Protein AF-A0A8T4CZ94-F1 (afdb_monomer_lite)

Sequence (205 aa):
MKNKNTRAQKKDYFFGGSFFKEKKAQLEIIGLVFIVILVSMAMLFYLSYSVSKKDKQLYKQYADNELGASYASVFTKMSICGTEMNKLLEDCITTRRIVCEGGLDSCETVNKTILYLLDSTLDLWDESYGFTIRWTDDPRIEGYTDGTWQNSGENSYYFDDEKWVYTRRNCTDETTGIKRPPGLSPIPVGTTGDTISVEVGMCAQ

Secondary structure (DSSP, 8-state):
--------------------SS-HHHHHHHHHHHHHHHHHHHHHHHHHHHHHHHHHHHHHHHHHHHHHHHHHHHHHH-EETTEEHHHHHHHHHHT---B-GGG-BHHHHHHHHHHHHHHHTTTTTT--EEEEEEEES--S-------------SS-EEEETTEEEEEES--B-TTT--B--S----EEE-SSS-EEEEEEEE---

Radius of gyration: 31.58 Å; chains: 1; bounding box: 56×70×89 Å

pLDDT: mean 74.54, std 18.85, range [33.66, 98.31]

Foldseek 3Di:
DDDDDDDDDDDPPPPPPPDDDDDPVVVVVVVVVVVVVVVVVVVVVVVVVVVVVPVPVVVVLVVQQVVFVVVVVCQQQDDFQNHGLLVLVVCVLPPQPRAHPPRDTSVRRSVVVVVVVCCVPVVVVVFWKKKKKFKDLAPPPDPDPDFDDDDDDAWDFDDDSGMTITTHPQLQPPVPSGRDQRRFDFDFRDDDRMTITIGMHTRDD

Structure (mmCIF, N/CA/C/O backbone):
data_AF-A0A8T4CZ94-F1
#
_entry.id   AF-A0A8T4CZ94-F1
#
loop_
_atom_site.group_PDB
_atom_site.id
_atom_site.type_symbol
_atom_site.label_atom_id
_atom_site.label_alt_id
_atom_site.label_comp_id
_atom_site.label_asym_id
_atom_site.label_entity_id
_atom_site.label_seq_id
_atom_site.pdbx_PDB_ins_code
_atom_site.Cartn_x
_atom_site.Cartn_y
_atom_site.Cartn_z
_atom_site.occupancy
_atom_site.B_iso_or_equiv
_atom_site.auth_seq_id
_atom_site.auth_comp_id
_atom_site.auth_asym_id
_atom_site.auth_atom_id
_atom_site.pdbx_PDB_model_num
ATOM 1 N N . MET A 1 1 ? 6.792 -49.252 49.592 1.00 46.34 1 MET A N 1
ATOM 2 C CA . MET A 1 1 ? 7.151 -48.132 50.496 1.00 46.34 1 MET A CA 1
ATOM 3 C C . MET A 1 1 ? 6.141 -47.013 50.251 1.00 46.34 1 MET A C 1
ATOM 5 O O . MET A 1 1 ? 5.946 -46.674 49.097 1.00 46.34 1 MET A O 1
ATOM 9 N N . LYS A 1 2 ? 5.220 -46.743 51.195 1.00 54.53 2 LYS A N 1
ATOM 10 C CA . LYS A 1 2 ? 5.170 -45.531 52.061 1.00 54.53 2 LYS A CA 1
ATOM 11 C C . LYS A 1 2 ? 5.423 -44.237 51.249 1.00 54.53 2 LYS A C 1
ATOM 13 O O . LYS A 1 2 ? 6.469 -44.136 50.641 1.00 54.53 2 LYS A O 1
ATOM 18 N N . ASN A 1 3 ? 4.575 -43.209 51.231 1.00 45.12 3 ASN A N 1
ATOM 19 C CA . ASN A 1 3 ? 3.849 -42.634 52.358 1.00 45.12 3 ASN A CA 1
ATOM 20 C C . ASN A 1 3 ? 2.733 -41.681 51.874 1.00 45.12 3 ASN A C 1
ATOM 22 O O . ASN A 1 3 ? 2.919 -40.937 50.915 1.00 45.12 3 ASN A O 1
ATOM 26 N N . LYS A 1 4 ? 1.599 -41.704 52.579 1.00 65.94 4 LYS A N 1
ATOM 27 C CA . LYS A 1 4 ? 0.469 -40.773 52.460 1.00 65.94 4 LYS A CA 1
ATOM 28 C C . LYS A 1 4 ? 0.816 -39.472 53.193 1.00 65.94 4 LYS A C 1
ATOM 30 O O . LYS A 1 4 ? 1.315 -39.558 54.310 1.00 65.94 4 LYS A O 1
ATOM 35 N N . ASN A 1 5 ? 0.477 -38.301 52.645 1.00 57.03 5 ASN A N 1
ATOM 36 C CA . ASN A 1 5 ? 0.025 -37.149 53.445 1.00 57.03 5 ASN A CA 1
ATOM 37 C C . ASN A 1 5 ? -0.441 -35.985 52.561 1.00 57.03 5 ASN A C 1
ATOM 39 O O . ASN A 1 5 ? 0.334 -35.105 52.198 1.00 57.03 5 ASN A O 1
ATOM 43 N N . THR A 1 6 ? -1.742 -35.948 52.284 1.00 61.41 6 THR A N 1
ATOM 44 C CA . THR A 1 6 ? -2.418 -34.785 51.702 1.00 61.41 6 THR A CA 1
ATOM 45 C C . THR A 1 6 ? -3.314 -34.209 52.793 1.00 61.41 6 THR A C 1
ATOM 47 O O . THR A 1 6 ? -4.406 -34.713 53.042 1.00 61.41 6 THR A O 1
ATOM 50 N N . ARG A 1 7 ? -2.822 -33.201 53.523 1.00 61.12 7 ARG A N 1
ATOM 51 C CA . ARG A 1 7 ? -3.630 -32.461 54.503 1.00 61.12 7 ARG A CA 1
ATOM 52 C C . ARG A 1 7 ? -4.399 -31.369 53.769 1.00 61.12 7 ARG A C 1
ATOM 54 O O . ARG A 1 7 ? -3.830 -30.349 53.398 1.00 61.12 7 ARG A O 1
ATOM 61 N N . ALA A 1 8 ? -5.691 -31.602 53.573 1.00 63.53 8 ALA A N 1
ATOM 62 C CA . ALA A 1 8 ? -6.634 -30.590 53.128 1.00 63.53 8 ALA A CA 1
ATOM 63 C C . ALA A 1 8 ? -6.864 -29.578 54.264 1.00 63.53 8 ALA A C 1
ATOM 65 O O . ALA A 1 8 ? -7.430 -29.924 55.301 1.00 63.53 8 ALA A O 1
ATOM 66 N N . GLN A 1 9 ? -6.409 -28.336 54.087 1.00 65.06 9 GLN A N 1
ATOM 67 C CA . GLN A 1 9 ? -6.819 -27.227 54.944 1.00 65.06 9 GLN A CA 1
ATOM 68 C C . GLN A 1 9 ? -8.125 -26.643 54.417 1.00 65.06 9 GLN A C 1
ATOM 70 O O . GLN A 1 9 ? -8.172 -26.017 53.360 1.00 65.06 9 GLN A O 1
ATOM 75 N N . LYS A 1 10 ? -9.189 -26.874 55.178 1.00 60.06 10 LYS A N 1
ATOM 76 C CA . LYS A 1 10 ? -10.509 -26.299 54.966 1.00 60.06 10 LYS A CA 1
ATOM 77 C C . LYS A 1 10 ? -10.466 -24.845 55.452 1.00 60.06 10 LYS A C 1
ATOM 79 O O . LYS A 1 10 ? -10.421 -24.596 56.652 1.00 60.06 10 LYS A O 1
ATOM 84 N N . LYS A 1 11 ? -10.374 -23.888 54.524 1.00 62.69 11 LYS A N 1
ATOM 85 C CA . LYS A 1 11 ? -10.529 -22.460 54.831 1.00 62.69 11 LYS A CA 1
ATOM 86 C C . LYS A 1 11 ? -12.021 -22.149 54.863 1.00 62.69 11 LYS A C 1
ATOM 88 O O . LYS A 1 11 ? -12.634 -21.935 53.821 1.00 62.69 11 LYS A O 1
ATOM 93 N N . ASP A 1 12 ? -12.592 -22.170 56.060 1.00 62.22 12 ASP A N 1
ATOM 94 C CA . ASP A 1 12 ? -13.955 -21.714 56.308 1.00 62.22 12 ASP A CA 1
ATOM 95 C C . ASP A 1 12 ? -13.964 -20.178 56.222 1.00 62.22 12 ASP A C 1
ATOM 97 O O . ASP A 1 12 ? -13.574 -19.472 57.154 1.00 62.22 12 ASP A O 1
ATOM 10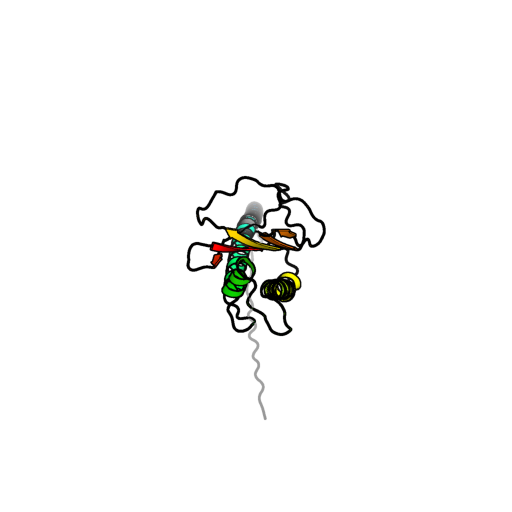1 N N . TYR A 1 13 ? -14.347 -19.645 55.058 1.00 63.81 13 TYR A N 1
ATOM 102 C CA . TYR A 1 13 ? -14.579 -18.214 54.880 1.00 63.81 13 TYR A CA 1
ATOM 103 C C . TYR A 1 13 ? -15.854 -17.830 55.630 1.00 63.81 13 TYR A C 1
ATOM 105 O O . TYR A 1 13 ? -16.976 -17.975 55.147 1.00 63.81 13 TYR A O 1
ATOM 113 N N . PHE A 1 14 ? -15.641 -17.361 56.853 1.00 51.94 14 PHE A N 1
ATOM 114 C CA . PHE A 1 14 ? -16.632 -16.835 57.774 1.00 51.94 14 PHE A CA 1
ATOM 115 C C . PHE A 1 14 ? -17.179 -15.492 57.253 1.00 51.94 14 PHE A C 1
ATOM 117 O O . PHE A 1 14 ? -16.806 -14.427 57.730 1.00 51.94 14 PHE A O 1
ATOM 124 N N . PHE A 1 15 ? -18.080 -15.524 56.268 1.00 56.62 15 PHE A N 1
ATOM 125 C CA . PHE A 1 15 ? -18.978 -14.400 55.968 1.00 56.62 15 PHE A CA 1
ATOM 126 C C . PHE A 1 15 ? -20.275 -14.566 56.776 1.00 56.62 15 PHE A C 1
ATOM 128 O O . PHE A 1 15 ? -21.372 -14.738 56.252 1.00 56.62 15 PHE A O 1
ATOM 135 N N . GLY A 1 16 ? -20.127 -14.569 58.103 1.00 52.06 16 GLY A N 1
ATOM 136 C CA . GLY A 1 16 ? -21.227 -14.577 59.063 1.00 52.06 16 GLY A CA 1
ATOM 137 C C . GLY A 1 16 ? -21.824 -13.182 59.227 1.00 52.06 16 GLY A C 1
ATOM 138 O O . GLY A 1 16 ? -21.581 -12.516 60.229 1.00 52.06 16 GLY A O 1
ATOM 139 N N . GLY A 1 17 ? -22.601 -12.733 58.242 1.00 50.00 17 GLY A N 1
ATOM 140 C CA . GLY A 1 17 ? -23.421 -11.525 58.339 1.00 50.00 17 GLY A CA 1
ATOM 141 C C . GLY A 1 17 ? -24.679 -11.773 59.172 1.00 50.00 17 GLY A C 1
ATOM 142 O O . GLY A 1 17 ? -25.762 -11.959 58.624 1.00 50.00 17 GLY A O 1
ATOM 143 N N . SER A 1 18 ? -24.553 -11.776 60.501 1.00 55.25 18 SER A N 1
ATOM 144 C CA . SER A 1 18 ? -25.701 -11.703 61.415 1.00 55.25 18 SER A CA 1
ATOM 145 C C . SER A 1 18 ? -26.265 -10.278 61.412 1.00 55.25 18 SER A C 1
ATOM 147 O O . SER A 1 18 ? -25.924 -9.472 62.275 1.00 55.25 18 SER A O 1
ATOM 149 N N . PHE A 1 19 ? -27.116 -9.960 60.434 1.00 60.03 19 PHE A N 1
ATOM 150 C CA . PHE A 1 19 ? -27.736 -8.637 60.293 1.00 60.03 19 PHE A CA 1
ATOM 151 C C . PHE A 1 19 ? -29.256 -8.724 60.098 1.00 60.03 19 PHE A C 1
ATOM 153 O O . PHE A 1 19 ? -29.815 -8.125 59.190 1.00 60.03 19 PHE A O 1
ATOM 160 N N . PHE A 1 20 ? -29.957 -9.481 60.945 1.00 57.28 20 PHE A N 1
ATOM 161 C CA . PHE A 1 20 ? -31.422 -9.492 60.924 1.00 57.28 20 PHE A CA 1
ATOM 162 C C . PHE A 1 20 ? -31.999 -9.491 62.331 1.00 57.28 20 PHE A C 1
ATOM 164 O O . PHE A 1 20 ? -32.467 -10.513 62.825 1.00 57.28 20 PHE A O 1
ATOM 171 N N . LYS A 1 21 ? -31.992 -8.317 62.965 1.00 63.84 21 LYS A N 1
ATOM 172 C CA . LYS A 1 21 ? -33.082 -7.888 63.846 1.00 63.84 21 LYS A CA 1
ATOM 173 C C . LYS A 1 21 ? -33.048 -6.364 63.983 1.00 63.84 21 LYS A C 1
ATOM 175 O O . LYS A 1 21 ? -32.144 -5.806 64.584 1.00 63.84 21 LYS A O 1
ATOM 180 N N . GLU A 1 22 ? -34.072 -5.759 63.380 1.00 64.94 22 GLU A N 1
ATOM 181 C CA . GLU A 1 22 ? -34.504 -4.357 63.468 1.00 64.94 22 GLU A CA 1
ATOM 182 C C . GLU A 1 22 ? -33.679 -3.294 62.719 1.00 64.94 22 GLU A C 1
ATOM 184 O O . GLU A 1 22 ? -32.652 -2.845 63.202 1.00 64.94 22 GLU A O 1
ATOM 189 N N . LYS A 1 23 ? -34.183 -2.846 61.551 1.00 62.19 23 LYS A N 1
ATOM 190 C CA . LYS A 1 23 ? -34.744 -1.497 61.261 1.00 62.19 23 LYS A CA 1
ATOM 191 C C . LYS A 1 23 ? -35.174 -1.451 59.782 1.00 62.19 23 LYS A C 1
ATOM 193 O O . LYS A 1 23 ? -34.328 -1.442 58.896 1.00 62.19 23 LYS A O 1
ATOM 198 N N . LYS A 1 24 ? -36.483 -1.381 59.492 1.00 65.88 24 LYS A N 1
ATOM 199 C CA . LYS A 1 24 ? -37.018 -1.293 58.108 1.00 65.88 24 LYS A CA 1
ATOM 200 C C . LYS A 1 24 ? -36.358 -0.182 57.271 1.00 65.88 24 LYS A C 1
ATOM 202 O O . LYS A 1 24 ? -36.109 -0.389 56.092 1.00 65.88 24 LYS A O 1
ATOM 207 N N . ALA A 1 25 ? -36.002 0.938 57.901 1.00 71.12 25 ALA A N 1
ATOM 208 C CA . ALA A 1 25 ? -35.342 2.067 57.245 1.00 71.12 25 ALA A CA 1
ATOM 209 C C . ALA A 1 25 ? -33.919 1.760 56.729 1.00 71.12 25 ALA A C 1
ATOM 211 O O . ALA A 1 25 ? -33.460 2.388 55.783 1.00 71.12 25 ALA A O 1
ATOM 212 N N . GLN A 1 26 ? -33.205 0.789 57.314 1.00 70.06 26 GLN A N 1
ATOM 213 C CA . GLN A 1 26 ? -31.845 0.442 56.871 1.00 70.06 26 GLN A CA 1
ATOM 214 C C . GLN A 1 26 ? -31.847 -0.385 55.580 1.00 70.06 26 GLN A C 1
ATOM 216 O O . GLN A 1 26 ? -30.898 -0.322 54.803 1.00 70.06 26 GLN A O 1
ATOM 221 N N . LEU A 1 27 ? -32.929 -1.122 55.324 1.00 81.38 27 LEU A N 1
ATOM 222 C CA . LEU A 1 27 ? -33.070 -1.962 54.135 1.00 81.38 27 LEU A CA 1
ATOM 223 C C . LEU A 1 27 ? -33.335 -1.122 52.872 1.00 81.38 27 LEU A C 1
ATOM 225 O O . LEU A 1 27 ? -32.867 -1.469 51.791 1.00 81.38 27 LEU A O 1
ATOM 229 N N . GLU A 1 28 ? -34.004 0.023 53.026 1.00 81.12 28 GLU A N 1
ATOM 230 C CA . GLU A 1 28 ? -34.276 0.983 51.947 1.00 81.12 28 GLU A CA 1
ATOM 231 C C . GLU A 1 28 ? -32.991 1.671 51.446 1.00 81.12 28 GLU A C 1
ATOM 233 O O . GLU A 1 28 ? -32.773 1.797 50.240 1.00 81.12 28 GLU A O 1
ATOM 238 N N . ILE A 1 29 ? -32.075 2.013 52.362 1.00 88.81 29 ILE A N 1
ATOM 239 C CA . ILE A 1 29 ? -30.781 2.633 52.029 1.00 88.81 29 ILE A CA 1
ATOM 240 C C . ILE A 1 29 ? -29.866 1.651 51.278 1.00 88.81 29 ILE A C 1
ATOM 242 O O . ILE A 1 29 ? -29.195 2.043 50.325 1.00 88.81 29 ILE A O 1
ATOM 246 N N . ILE A 1 30 ? -29.861 0.366 51.654 1.00 88.38 30 ILE A N 1
ATOM 247 C CA . ILE A 1 30 ? -29.050 -0.661 50.973 1.00 88.38 30 ILE A CA 1
ATOM 248 C C . ILE A 1 30 ? -29.508 -0.854 49.520 1.00 88.38 30 ILE A C 1
ATOM 250 O O . ILE A 1 30 ? -28.670 -0.979 48.625 1.00 88.38 30 ILE A O 1
ATOM 254 N N . GLY A 1 31 ? -30.823 -0.830 49.272 1.00 90.44 31 GLY A N 1
ATOM 255 C CA . GLY A 1 31 ? -31.374 -0.900 47.916 1.00 90.44 31 GLY A CA 1
ATOM 256 C C . GLY A 1 31 ? -30.915 0.270 47.045 1.00 90.44 31 GLY A C 1
ATOM 257 O O . GLY A 1 31 ? -30.477 0.064 45.913 1.00 90.44 31 GLY A O 1
ATOM 258 N N . LEU A 1 32 ? -30.926 1.486 47.601 1.00 93.50 32 LEU A N 1
ATOM 259 C CA . LEU A 1 32 ? -30.453 2.679 46.900 1.00 93.50 32 LEU A CA 1
ATOM 260 C C . LEU A 1 32 ? -28.962 2.578 46.545 1.00 93.50 32 LEU A C 1
ATOM 262 O O . LEU A 1 32 ? -28.587 2.869 45.410 1.00 93.50 32 LEU A O 1
ATOM 266 N N . VAL A 1 33 ? -28.116 2.106 47.466 1.00 95.88 33 VAL A N 1
ATOM 267 C CA . VAL A 1 33 ? -26.674 1.923 47.211 1.00 95.88 33 VAL A CA 1
ATOM 268 C C . VAL A 1 33 ? -26.427 0.947 46.056 1.00 95.88 33 VAL A C 1
ATOM 270 O O . VAL A 1 33 ? -25.612 1.231 45.179 1.00 95.88 33 VAL A O 1
ATOM 273 N N . PHE A 1 34 ? -27.156 -0.170 46.003 1.00 95.50 34 PHE A N 1
ATOM 274 C CA . PHE A 1 34 ? -27.030 -1.133 44.904 1.00 95.50 34 PHE A CA 1
ATOM 275 C C . PHE A 1 34 ? -27.416 -0.533 43.546 1.00 95.50 34 PHE A C 1
ATOM 277 O O . PHE A 1 34 ? -26.712 -0.754 42.560 1.00 95.50 34 PHE A O 1
ATOM 284 N N . ILE A 1 35 ? -28.490 0.261 43.492 1.00 97.00 35 ILE A N 1
ATOM 285 C CA . ILE A 1 35 ? -28.913 0.946 42.262 1.00 97.00 35 ILE A CA 1
ATOM 286 C C . ILE A 1 35 ? -27.825 1.919 41.793 1.00 97.00 35 ILE A C 1
ATOM 288 O O . ILE A 1 35 ? -27.483 1.921 40.612 1.00 97.00 35 ILE A O 1
ATOM 292 N N . VAL A 1 36 ? -27.230 2.696 42.704 1.00 97.50 36 VAL A N 1
ATOM 293 C CA . VAL A 1 36 ? -26.141 3.628 42.366 1.00 97.50 36 VAL A CA 1
ATOM 294 C C . VAL A 1 36 ? -24.943 2.882 41.778 1.00 97.50 36 VAL A C 1
ATOM 296 O O . VAL A 1 36 ? -24.408 3.312 40.756 1.00 97.50 36 VAL A O 1
ATOM 299 N N . ILE A 1 37 ? -24.551 1.741 42.355 1.00 97.81 37 ILE A N 1
ATOM 300 C CA . ILE A 1 37 ? -23.449 0.920 41.827 1.00 97.81 37 ILE A CA 1
ATOM 301 C C . ILE A 1 37 ? -23.770 0.434 40.407 1.00 97.81 37 ILE A C 1
ATOM 303 O O . ILE A 1 37 ? -22.936 0.573 39.511 1.00 97.81 37 ILE A O 1
ATOM 307 N N . LEU A 1 38 ? -24.983 -0.077 40.177 1.00 98.12 38 LEU A N 1
ATOM 308 C CA . LEU A 1 38 ? -25.400 -0.559 38.857 1.00 98.12 38 LEU A CA 1
ATOM 309 C C . LEU A 1 38 ? -25.419 0.562 37.808 1.00 98.12 38 LEU A C 1
ATOM 311 O O . LEU A 1 38 ? -24.897 0.376 36.708 1.00 98.12 38 LEU A O 1
ATOM 315 N N . VAL A 1 39 ? -25.956 1.737 38.151 1.00 98.31 39 VAL A N 1
ATOM 316 C CA . VAL A 1 39 ? -25.964 2.916 37.267 1.00 98.31 39 VAL A CA 1
ATOM 317 C C . VAL A 1 39 ? -24.538 3.372 36.952 1.00 98.31 39 VAL A C 1
ATOM 319 O O . VAL A 1 39 ? -24.221 3.653 35.797 1.00 98.31 39 VAL A O 1
ATOM 322 N N . SER A 1 40 ? -23.653 3.380 37.951 1.00 98.12 40 SER A N 1
ATOM 323 C CA . SER A 1 40 ? -22.242 3.745 37.770 1.00 98.12 40 SER A CA 1
ATOM 324 C C . SER A 1 40 ? -21.536 2.796 36.798 1.00 98.12 40 SER A C 1
ATOM 326 O O . SER A 1 40 ? -20.851 3.247 35.880 1.00 98.12 40 SER A O 1
ATOM 328 N N . MET A 1 41 ? -21.740 1.481 36.946 1.00 98.19 41 MET A N 1
ATOM 329 C CA . MET A 1 41 ? -21.176 0.487 36.025 1.00 98.19 41 MET A CA 1
ATOM 330 C C . MET A 1 41 ? -21.724 0.651 34.604 1.00 98.19 41 MET A C 1
ATOM 332 O O . MET A 1 41 ? -20.948 0.634 33.649 1.00 98.19 41 MET A O 1
ATOM 336 N N . ALA A 1 42 ? -23.035 0.856 34.449 1.00 98.06 42 ALA A N 1
ATOM 337 C CA . ALA A 1 42 ? -23.651 1.078 33.142 1.00 98.06 42 ALA A CA 1
ATOM 338 C C . ALA A 1 42 ? -23.075 2.319 32.437 1.00 98.06 42 ALA A C 1
ATOM 340 O O . ALA A 1 42 ? -22.780 2.274 31.241 1.00 98.06 42 ALA A O 1
ATOM 341 N N . MET A 1 43 ? -22.842 3.404 33.182 1.00 98.00 43 MET A N 1
ATOM 342 C CA . MET A 1 43 ? -22.237 4.626 32.650 1.00 98.00 43 MET A CA 1
ATOM 343 C C . MET A 1 43 ? -20.785 4.404 32.200 1.00 98.00 43 MET A C 1
ATOM 345 O O . MET A 1 43 ? -20.399 4.884 31.135 1.00 98.00 43 MET A O 1
ATOM 349 N N . LEU A 1 44 ? -19.994 3.634 32.954 1.00 96.75 44 LEU A N 1
ATOM 350 C CA . LEU A 1 44 ? -18.624 3.280 32.561 1.00 96.75 44 LEU A CA 1
ATOM 351 C C . LEU A 1 44 ? -18.589 2.442 31.276 1.00 96.75 44 LEU A C 1
ATOM 353 O O . LEU A 1 44 ? -17.788 2.732 30.385 1.00 96.75 44 LEU A O 1
ATOM 357 N N . PHE A 1 45 ? -19.477 1.453 31.139 1.00 97.25 45 PHE A N 1
ATOM 358 C CA . PHE A 1 45 ? -19.585 0.672 29.902 1.00 97.25 45 PHE A CA 1
ATOM 359 C C . PHE A 1 45 ? -20.000 1.538 28.712 1.00 97.25 45 PHE A C 1
ATOM 361 O O . PHE A 1 45 ? -19.418 1.413 27.634 1.00 97.25 45 PHE A O 1
ATOM 368 N N . TYR A 1 46 ? -20.954 2.453 28.908 1.00 96.56 46 TYR A N 1
ATOM 369 C CA . TYR A 1 46 ? -21.367 3.394 27.870 1.00 96.56 46 TYR A CA 1
ATOM 370 C C . TYR A 1 46 ? -20.208 4.290 27.413 1.00 96.56 46 TYR A C 1
ATOM 372 O O . TYR A 1 46 ? -19.978 4.437 26.212 1.00 96.56 46 TYR A O 1
ATOM 380 N N . LEU A 1 47 ? -19.444 4.852 28.355 1.00 93.75 47 LEU A N 1
ATOM 381 C CA . LEU A 1 47 ? -18.285 5.689 28.042 1.00 93.75 47 LEU A CA 1
ATOM 382 C C . LEU A 1 47 ? -17.194 4.898 27.314 1.00 93.75 47 LEU A C 1
ATOM 384 O O . LEU A 1 47 ? -16.708 5.358 26.284 1.00 93.75 47 LEU A O 1
ATOM 388 N N . SER A 1 48 ? -16.859 3.697 27.791 1.00 90.81 48 SER A N 1
ATOM 389 C CA . SER A 1 48 ? -15.874 2.828 27.138 1.00 90.81 48 SER A CA 1
ATOM 390 C C . SER A 1 48 ? -16.280 2.510 25.696 1.00 90.81 48 SER A C 1
ATOM 392 O O . SER A 1 48 ? -15.483 2.684 24.776 1.00 90.81 48 SER A O 1
ATOM 394 N N . TYR A 1 49 ? -17.543 2.144 25.477 1.00 90.81 49 TYR A N 1
ATOM 395 C CA . TYR A 1 49 ? -18.052 1.833 24.145 1.00 90.81 49 TYR A CA 1
ATOM 396 C C . TYR A 1 49 ? -18.109 3.062 23.222 1.00 90.81 49 TYR A C 1
ATOM 398 O O . TYR A 1 49 ? -17.828 2.950 22.029 1.00 90.81 49 TYR A O 1
ATOM 406 N N . SER A 1 50 ? -18.440 4.238 23.763 1.00 88.06 50 SER A N 1
ATOM 407 C CA . SER A 1 50 ? -18.469 5.501 23.015 1.00 88.06 50 SER A CA 1
ATOM 408 C C . SER A 1 50 ? -17.071 5.938 22.562 1.00 88.06 50 SER A C 1
ATOM 410 O O . SER A 1 50 ? -16.896 6.353 21.415 1.00 88.06 50 SER A O 1
ATOM 412 N N . VAL A 1 51 ? -16.058 5.779 23.422 1.00 83.75 51 VAL A N 1
ATOM 413 C CA . VAL A 1 51 ? -14.660 6.108 23.096 1.00 83.75 51 VAL A CA 1
ATOM 414 C C . VAL A 1 51 ? -14.094 5.131 22.062 1.00 83.75 51 VAL A C 1
ATOM 416 O O . VAL A 1 51 ? -13.565 5.566 21.042 1.00 83.75 51 VAL A O 1
ATOM 419 N N . SER A 1 52 ? -14.302 3.819 22.226 1.00 79.69 52 SER A N 1
ATOM 420 C CA . SER A 1 52 ? -13.762 2.802 21.306 1.00 79.69 52 SER A CA 1
ATOM 421 C C . SER A 1 52 ? -14.298 2.866 19.870 1.00 79.69 52 SER A C 1
ATOM 423 O O . SER A 1 52 ? -13.768 2.178 18.996 1.00 79.69 52 SER A O 1
ATOM 425 N N . LYS A 1 53 ? -15.350 3.646 19.593 1.00 75.12 53 LYS A N 1
ATOM 426 C CA . LYS A 1 53 ? -15.859 3.839 18.227 1.00 75.12 53 LYS A CA 1
ATOM 427 C C . LYS A 1 53 ? -15.120 4.917 17.442 1.00 75.12 53 LYS A C 1
ATOM 429 O O . LYS A 1 53 ? -15.079 4.814 16.221 1.00 75.12 53 LYS A O 1
ATOM 434 N N . LYS A 1 54 ? -14.550 5.926 18.106 1.00 70.00 54 LYS A N 1
ATOM 435 C CA . LYS A 1 54 ? -13.947 7.080 17.418 1.00 70.00 54 LYS A CA 1
ATOM 436 C C . LYS A 1 54 ? -12.534 6.799 16.901 1.00 70.00 54 LYS A C 1
ATOM 438 O O . LYS A 1 54 ? -12.174 7.303 15.846 1.00 70.00 54 LYS A O 1
ATOM 443 N N . ASP A 1 55 ? -11.784 5.924 17.567 1.00 70.19 55 ASP A N 1
ATOM 444 C CA . ASP A 1 55 ? -10.369 5.705 17.229 1.00 70.19 55 ASP A CA 1
ATOM 445 C C . ASP A 1 55 ? -10.142 4.687 16.101 1.00 70.19 55 ASP A C 1
ATOM 447 O O . ASP A 1 55 ? -9.083 4.676 15.475 1.00 70.19 55 ASP A O 1
ATOM 451 N N . LYS A 1 56 ? -11.135 3.840 15.792 1.00 75.31 56 LYS A N 1
ATOM 452 C CA . LYS A 1 56 ? -10.968 2.767 14.795 1.00 75.31 56 LYS A CA 1
ATOM 453 C C . LYS A 1 56 ? -10.729 3.293 13.381 1.00 75.31 56 LYS A C 1
ATOM 455 O O . LYS A 1 56 ? -9.964 2.685 12.643 1.00 75.31 56 LYS A O 1
ATOM 460 N N . GLN A 1 57 ? -11.361 4.407 13.011 1.00 75.00 57 GLN A N 1
ATOM 461 C CA . GLN A 1 57 ? -11.215 4.981 11.671 1.00 75.00 57 GLN A CA 1
ATOM 462 C C . GLN A 1 57 ? -9.847 5.635 11.474 1.00 75.00 57 GLN A C 1
ATOM 464 O O . GLN A 1 57 ? -9.202 5.381 10.463 1.00 75.00 57 GLN A O 1
ATOM 469 N N . LEU A 1 58 ? -9.373 6.407 12.459 1.00 79.25 58 LEU A N 1
ATOM 470 C CA . LEU A 1 58 ? -8.042 7.015 12.392 1.00 79.25 58 LEU A CA 1
ATOM 471 C C . LEU A 1 58 ? -6.956 5.942 12.350 1.00 79.25 58 LEU A C 1
ATOM 473 O O . LEU A 1 58 ? -6.076 5.999 11.498 1.00 79.25 58 LEU A O 1
ATOM 477 N N . TYR A 1 59 ? -7.045 4.932 13.220 1.00 83.44 59 TYR A N 1
ATOM 478 C CA . TYR A 1 59 ? -6.077 3.838 13.226 1.00 83.44 59 TYR A CA 1
ATOM 479 C C . TYR A 1 59 ? -6.047 3.083 11.892 1.00 83.44 59 TYR A C 1
ATOM 481 O O . TYR A 1 59 ? -4.963 2.829 11.373 1.00 83.44 59 TYR A O 1
ATOM 489 N N . LYS A 1 60 ? -7.220 2.779 11.315 1.00 82.44 60 LYS A N 1
ATOM 490 C CA . LYS A 1 60 ? -7.327 2.135 9.997 1.00 82.44 60 LYS A CA 1
ATOM 491 C C . LYS A 1 60 ? -6.651 2.983 8.917 1.00 82.44 60 LYS A C 1
ATOM 493 O O . LYS A 1 60 ? -5.775 2.483 8.231 1.00 82.44 60 LYS A O 1
ATOM 498 N N . GLN A 1 61 ? -6.945 4.283 8.855 1.00 81.56 61 GLN A N 1
ATOM 499 C CA . GLN A 1 61 ? -6.331 5.181 7.872 1.00 81.56 61 GLN A CA 1
ATOM 500 C C . GLN A 1 61 ? -4.801 5.256 8.004 1.00 81.56 61 GLN A C 1
ATOM 502 O O . GLN A 1 61 ? -4.095 5.250 6.999 1.00 81.56 61 GLN A O 1
ATOM 507 N N . TYR A 1 62 ? -4.269 5.319 9.228 1.00 85.12 62 TYR A N 1
ATOM 508 C CA . TYR A 1 62 ? -2.820 5.300 9.437 1.00 85.12 62 TYR A CA 1
ATOM 509 C C . TYR A 1 62 ? -2.194 3.966 9.024 1.00 85.12 62 TYR A C 1
ATOM 511 O O . TYR A 1 62 ? -1.148 3.972 8.381 1.00 85.12 62 TYR A O 1
ATOM 519 N N . ALA A 1 63 ? -2.829 2.843 9.367 1.00 86.31 63 ALA A N 1
ATOM 520 C CA . ALA A 1 63 ? -2.357 1.517 8.980 1.00 86.31 63 ALA A CA 1
ATOM 521 C C . ALA A 1 63 ? -2.357 1.339 7.453 1.00 86.31 63 ALA A C 1
ATOM 523 O O . ALA A 1 63 ? -1.373 0.855 6.899 1.00 86.31 63 ALA A O 1
ATOM 524 N N . ASP A 1 64 ? -3.411 1.797 6.778 1.00 84.44 64 ASP A N 1
ATOM 525 C CA . ASP A 1 64 ? -3.549 1.728 5.323 1.00 84.44 64 ASP A CA 1
ATOM 526 C C . ASP A 1 64 ? -2.486 2.584 4.613 1.00 84.44 64 ASP A C 1
ATOM 528 O O . ASP A 1 64 ? -1.848 2.120 3.666 1.00 84.44 64 ASP A O 1
ATOM 532 N N . ASN A 1 65 ? -2.233 3.803 5.107 1.00 83.00 65 ASN A N 1
ATOM 533 C CA . ASN A 1 65 ? -1.185 4.684 4.580 1.00 83.00 65 ASN A CA 1
ATOM 534 C C . ASN A 1 65 ? 0.213 4.075 4.750 1.00 83.00 65 ASN A C 1
ATOM 536 O O . ASN A 1 65 ? 1.024 4.104 3.824 1.00 83.00 65 ASN A O 1
ATOM 540 N N . GLU A 1 66 ? 0.499 3.526 5.932 1.00 87.81 66 GLU A N 1
ATOM 541 C CA . GLU A 1 66 ? 1.794 2.911 6.237 1.00 87.81 66 GLU A CA 1
ATOM 542 C C . GLU A 1 66 ? 2.030 1.659 5.382 1.00 87.81 66 GLU A C 1
ATOM 544 O O . GLU A 1 66 ? 3.137 1.428 4.884 1.00 87.81 66 GLU A O 1
ATOM 549 N N . LEU A 1 67 ? 0.975 0.872 5.161 1.00 87.56 67 LEU A N 1
ATOM 550 C CA . LEU A 1 67 ? 1.006 -0.301 4.299 1.00 87.56 67 LEU A CA 1
ATOM 551 C C . LEU A 1 67 ? 1.249 0.087 2.835 1.00 87.56 67 LEU A C 1
ATOM 553 O O . LEU A 1 67 ? 2.124 -0.500 2.197 1.00 87.56 67 LEU A O 1
ATOM 557 N N . GLY A 1 68 ? 0.540 1.096 2.320 1.00 85.50 68 GLY A N 1
ATOM 558 C CA . GLY A 1 68 ? 0.734 1.615 0.963 1.00 85.50 68 GLY A CA 1
ATOM 559 C C . GLY A 1 68 ? 2.152 2.150 0.738 1.00 85.50 68 GLY A C 1
ATOM 560 O O . GLY A 1 68 ? 2.804 1.791 -0.246 1.00 85.50 68 GLY A O 1
ATOM 561 N N . ALA A 1 69 ? 2.675 2.928 1.691 1.00 85.19 69 ALA A N 1
ATOM 562 C CA . ALA A 1 69 ? 4.036 3.458 1.637 1.00 85.19 69 ALA A CA 1
ATOM 563 C C . ALA A 1 69 ? 5.097 2.344 1.691 1.00 85.19 69 ALA A C 1
ATOM 565 O O . ALA A 1 69 ? 6.055 2.337 0.910 1.00 85.19 69 ALA A O 1
ATOM 566 N N . SER A 1 70 ? 4.913 1.364 2.578 1.00 88.56 70 SER A N 1
ATOM 567 C CA . SER A 1 70 ? 5.800 0.202 2.684 1.00 88.56 70 SER A CA 1
ATOM 568 C C . SER A 1 70 ? 5.789 -0.628 1.402 1.00 88.56 70 SER A C 1
ATOM 570 O O . SER A 1 70 ? 6.853 -0.994 0.898 1.00 88.56 70 SER A O 1
ATOM 572 N N . TYR A 1 71 ? 4.608 -0.874 0.831 1.00 88.69 71 TYR A N 1
ATOM 573 C CA . TYR A 1 71 ? 4.456 -1.605 -0.423 1.00 88.69 71 TYR A CA 1
ATOM 574 C C . TYR A 1 71 ? 5.160 -0.890 -1.579 1.00 88.69 71 TYR A C 1
ATOM 576 O O . TYR A 1 71 ? 5.976 -1.501 -2.264 1.00 88.69 71 TYR A O 1
ATOM 584 N N . ALA A 1 72 ? 4.918 0.410 -1.768 1.00 86.88 72 ALA A N 1
ATOM 585 C CA . ALA A 1 72 ? 5.556 1.186 -2.831 1.00 86.88 72 ALA A CA 1
ATOM 586 C C . ALA A 1 72 ? 7.091 1.256 -2.666 1.00 86.88 72 ALA A C 1
ATOM 588 O O . ALA A 1 72 ? 7.836 1.137 -3.642 1.00 86.88 72 ALA A O 1
ATOM 589 N N . SER A 1 73 ? 7.590 1.357 -1.431 1.00 87.62 73 SER A N 1
ATOM 590 C CA . SER A 1 73 ? 9.030 1.313 -1.129 1.00 87.62 73 SER A CA 1
ATOM 591 C C . SER A 1 73 ? 9.662 -0.041 -1.475 1.00 87.62 73 SER A C 1
ATOM 593 O O . SER A 1 73 ? 10.754 -0.089 -2.042 1.00 87.62 73 SER A O 1
ATOM 595 N N . VAL A 1 74 ? 8.984 -1.153 -1.175 1.00 91.44 74 VAL A N 1
ATOM 596 C CA . VAL A 1 74 ? 9.463 -2.501 -1.530 1.00 91.44 74 VAL A CA 1
ATOM 597 C C . VAL A 1 74 ? 9.381 -2.730 -3.038 1.00 91.44 74 VAL A C 1
ATOM 599 O O . VAL A 1 74 ? 10.336 -3.227 -3.631 1.00 91.44 74 VAL A O 1
ATOM 602 N N . PHE A 1 75 ? 8.275 -2.325 -3.663 1.00 90.75 75 PHE A N 1
ATOM 603 C CA . PHE A 1 75 ? 8.048 -2.438 -5.100 1.00 90.75 75 PHE A CA 1
ATOM 604 C C . PHE A 1 75 ? 9.154 -1.747 -5.905 1.00 90.75 75 PHE A C 1
ATOM 606 O O . PHE A 1 75 ? 9.755 -2.360 -6.781 1.00 90.75 75 PHE A O 1
ATOM 613 N N . THR A 1 76 ? 9.486 -0.502 -5.560 1.00 89.44 76 THR A N 1
ATOM 614 C CA . THR A 1 76 ? 10.498 0.298 -6.277 1.00 89.44 76 THR A CA 1
ATOM 615 C C . THR A 1 76 ? 11.926 -0.228 -6.118 1.00 89.44 76 THR A C 1
ATOM 617 O O . THR A 1 76 ? 12.741 -0.048 -7.022 1.00 89.44 76 THR A O 1
ATOM 620 N N . LYS A 1 77 ? 12.227 -0.909 -5.005 1.00 91.25 77 LYS A N 1
ATOM 621 C CA . LYS A 1 77 ? 13.542 -1.513 -4.717 1.00 91.25 77 LYS A CA 1
ATOM 622 C C . LYS A 1 77 ? 13.695 -2.942 -5.227 1.00 91.25 77 LYS A C 1
ATOM 624 O O . LYS A 1 77 ? 14.782 -3.511 -5.132 1.00 91.25 77 LYS A O 1
ATOM 629 N N . MET A 1 78 ? 12.622 -3.553 -5.717 1.00 94.62 78 MET A N 1
ATOM 630 C CA . MET A 1 78 ? 12.669 -4.917 -6.224 1.00 94.62 78 MET A CA 1
ATOM 631 C C . MET A 1 78 ? 13.586 -4.989 -7.445 1.00 94.62 78 MET A C 1
ATOM 633 O O . MET A 1 78 ? 13.518 -4.128 -8.320 1.00 94.62 78 MET A O 1
ATOM 637 N N . SER A 1 79 ? 14.431 -6.022 -7.512 1.00 96.25 79 SER A N 1
ATOM 638 C CA . SER A 1 79 ? 15.241 -6.280 -8.699 1.00 96.25 79 SER A CA 1
ATOM 639 C C . SER A 1 79 ? 14.606 -7.363 -9.553 1.00 96.25 79 SER A C 1
ATOM 641 O O . SER A 1 79 ? 14.415 -8.491 -9.101 1.00 96.25 79 SER A O 1
ATOM 643 N N . ILE A 1 80 ? 14.291 -7.008 -10.792 1.00 95.12 80 ILE A N 1
ATOM 644 C CA . ILE A 1 80 ? 13.750 -7.897 -11.815 1.00 95.12 80 ILE A CA 1
ATOM 645 C C . ILE A 1 80 ? 14.605 -7.711 -13.053 1.00 95.12 80 ILE A C 1
ATOM 647 O O . ILE A 1 80 ? 15.042 -6.600 -13.343 1.00 95.12 80 ILE A O 1
ATOM 651 N N . CYS A 1 81 ? 14.882 -8.797 -13.779 1.00 94.62 81 CYS A N 1
ATOM 652 C CA . CYS A 1 81 ? 15.648 -8.703 -15.023 1.00 94.62 81 CYS A CA 1
ATOM 653 C C . CYS A 1 81 ? 17.067 -8.114 -14.813 1.00 94.62 81 CYS A C 1
ATOM 655 O O . CYS A 1 81 ? 17.629 -7.447 -15.674 1.00 94.62 81 CYS A O 1
ATOM 657 N N . GLY A 1 82 ? 17.655 -8.340 -13.627 1.00 95.75 82 GLY A N 1
ATOM 658 C CA . GLY A 1 82 ? 18.992 -7.848 -13.268 1.00 95.75 82 GLY A CA 1
ATOM 659 C C . GLY A 1 82 ? 19.085 -6.332 -13.060 1.00 95.75 82 GLY A C 1
ATOM 660 O O . GLY A 1 82 ? 20.184 -5.801 -12.912 1.00 95.75 82 GLY A O 1
ATOM 661 N N . THR A 1 83 ? 17.954 -5.632 -13.035 1.00 95.62 83 THR A N 1
ATOM 662 C CA . THR A 1 83 ? 17.869 -4.191 -12.797 1.00 95.62 83 THR A CA 1
ATOM 663 C C . THR A 1 83 ? 16.831 -3.902 -11.715 1.00 95.62 83 THR A C 1
ATOM 665 O O . THR A 1 83 ? 16.040 -4.767 -11.350 1.00 95.62 83 THR A O 1
ATOM 668 N N . GLU A 1 84 ? 16.874 -2.714 -11.131 1.00 95.56 84 GLU A N 1
ATOM 669 C CA . GLU A 1 84 ? 15.875 -2.261 -10.164 1.00 95.56 84 GLU A CA 1
ATOM 670 C C . GLU A 1 84 ? 14.574 -1.852 -10.885 1.00 95.56 84 GLU A C 1
ATOM 672 O O . GLU A 1 84 ? 14.599 -1.403 -12.037 1.00 95.56 84 GLU A O 1
ATOM 677 N N . MET A 1 85 ? 13.432 -2.004 -10.207 1.00 94.38 85 MET A N 1
ATOM 678 C CA . MET A 1 85 ? 12.100 -1.683 -10.737 1.00 94.38 85 MET A CA 1
ATOM 679 C C . MET A 1 85 ? 11.974 -0.214 -11.162 1.00 94.38 85 MET A C 1
ATOM 681 O O . MET A 1 85 ? 11.356 0.072 -12.181 1.00 94.38 85 MET A O 1
ATOM 685 N N . ASN A 1 86 ? 12.595 0.717 -10.432 1.00 91.19 86 ASN A N 1
ATOM 686 C CA . ASN A 1 86 ? 12.669 2.136 -10.808 1.00 91.19 86 ASN A CA 1
ATOM 687 C C . ASN A 1 86 ? 13.233 2.353 -12.228 1.00 91.19 86 ASN A C 1
ATOM 689 O O . ASN A 1 86 ? 12.653 3.101 -13.005 1.00 91.19 86 ASN A O 1
ATOM 693 N N . LYS A 1 87 ? 14.309 1.651 -12.593 1.00 92.31 87 LYS A N 1
ATOM 694 C CA . LYS A 1 87 ? 14.954 1.735 -13.907 1.00 92.31 87 LYS A CA 1
ATOM 695 C C . LYS A 1 87 ? 14.141 1.036 -14.986 1.00 92.31 87 LYS A C 1
ATOM 697 O O . LYS A 1 87 ? 14.160 1.473 -16.128 1.00 92.31 87 LYS A O 1
ATOM 702 N N . LEU A 1 88 ? 13.431 -0.043 -14.641 1.00 94.19 88 LEU A N 1
ATOM 703 C CA . LEU A 1 88 ? 12.486 -0.678 -15.566 1.00 94.19 88 LEU A CA 1
ATOM 704 C C . LEU A 1 88 ? 11.306 0.240 -15.875 1.00 94.19 88 LEU A C 1
ATOM 706 O O . LEU A 1 88 ? 10.884 0.311 -17.024 1.00 94.19 88 LEU A O 1
ATOM 710 N N . LEU A 1 89 ? 10.791 0.943 -14.865 1.00 92.12 89 LEU A N 1
ATOM 711 C CA . LEU A 1 89 ? 9.738 1.942 -15.034 1.00 92.12 89 LEU A CA 1
ATOM 712 C C . LEU A 1 89 ? 10.221 3.113 -15.893 1.00 92.12 89 LEU A C 1
ATOM 714 O O . LEU A 1 89 ? 9.542 3.481 -16.847 1.00 92.12 89 LEU A O 1
ATOM 718 N N . GLU A 1 90 ? 11.408 3.647 -15.601 1.00 90.19 90 GLU A N 1
ATOM 719 C CA . GLU A 1 90 ? 12.036 4.709 -16.395 1.00 90.19 90 GLU A CA 1
ATOM 720 C C . GLU A 1 90 ? 12.247 4.271 -17.851 1.00 90.19 90 GLU A C 1
ATOM 722 O O . GLU A 1 90 ? 11.855 4.985 -18.775 1.00 90.19 90 GLU A O 1
ATOM 727 N N . ASP A 1 91 ? 12.798 3.075 -18.084 1.00 92.62 91 ASP A N 1
ATOM 728 C CA . ASP A 1 91 ? 12.983 2.545 -19.435 1.00 92.62 91 ASP A CA 1
ATOM 729 C C . ASP A 1 91 ? 11.648 2.330 -20.151 1.00 92.62 91 ASP A C 1
ATOM 731 O O . ASP A 1 91 ? 11.537 2.690 -21.319 1.00 92.62 91 ASP A O 1
ATOM 735 N N . CYS A 1 92 ? 10.629 1.806 -19.467 1.00 91.69 92 CYS A N 1
ATOM 736 C CA . CYS A 1 92 ? 9.308 1.576 -20.052 1.00 91.69 92 CYS A CA 1
ATOM 737 C C . CYS A 1 92 ? 8.682 2.865 -20.615 1.00 91.69 92 CYS A C 1
ATOM 739 O O . CYS A 1 92 ? 8.073 2.849 -21.691 1.00 91.69 92 CYS A O 1
ATOM 741 N N . ILE A 1 93 ? 8.857 3.980 -19.904 1.00 86.31 93 ILE A N 1
ATOM 742 C CA . ILE A 1 93 ? 8.297 5.279 -20.289 1.00 86.31 93 ILE A CA 1
ATOM 743 C C . ILE A 1 93 ? 9.155 5.941 -21.371 1.00 86.31 93 ILE A C 1
ATOM 745 O O . ILE A 1 93 ? 8.623 6.503 -22.324 1.00 86.31 93 ILE A O 1
ATOM 749 N N . THR A 1 94 ? 10.481 5.849 -21.261 1.00 87.25 94 THR A N 1
ATOM 750 C CA . THR A 1 94 ? 11.394 6.623 -22.112 1.00 87.25 94 THR A CA 1
ATOM 751 C C . THR A 1 94 ? 11.820 5.899 -23.388 1.00 87.25 94 THR A C 1
ATOM 753 O O . THR A 1 94 ? 11.705 6.464 -24.477 1.00 87.25 94 THR A O 1
ATOM 756 N N . THR A 1 95 ? 12.368 4.679 -23.292 1.00 90.19 95 THR A N 1
ATOM 757 C CA . THR A 1 95 ? 13.092 4.063 -24.423 1.00 90.19 95 THR A CA 1
ATOM 758 C C . THR A 1 95 ? 12.687 2.643 -24.798 1.00 90.19 95 THR A C 1
ATOM 760 O O . THR A 1 95 ? 12.921 2.256 -25.944 1.00 90.19 95 THR A O 1
ATOM 763 N N . ARG A 1 96 ? 12.086 1.879 -23.881 1.00 93.56 96 ARG A N 1
ATOM 764 C CA . ARG A 1 96 ? 11.716 0.458 -24.023 1.00 93.56 96 ARG A CA 1
ATOM 765 C C . ARG A 1 96 ? 12.853 -0.403 -24.585 1.00 93.56 96 ARG A C 1
ATOM 767 O O . ARG A 1 96 ? 12.639 -1.248 -25.454 1.00 93.56 96 ARG A O 1
ATOM 774 N N . ARG A 1 97 ? 14.090 -0.145 -24.149 1.00 96.00 97 ARG A N 1
ATOM 775 C CA . ARG A 1 97 ? 15.293 -0.825 -24.660 1.00 96.00 97 ARG A CA 1
ATOM 776 C C . ARG A 1 97 ? 15.671 -2.047 -23.844 1.00 96.00 97 ARG A C 1
ATOM 778 O O . ARG A 1 97 ? 16.380 -2.912 -24.362 1.00 96.00 97 ARG A O 1
ATOM 785 N N . ILE A 1 98 ? 15.262 -2.110 -22.581 1.00 95.81 98 ILE A N 1
ATOM 786 C CA . ILE A 1 98 ? 15.573 -3.242 -21.716 1.00 95.81 98 ILE A CA 1
ATOM 787 C C . ILE A 1 98 ? 14.674 -4.408 -22.126 1.00 95.81 98 ILE A C 1
ATOM 789 O O . ILE A 1 98 ? 13.450 -4.327 -22.053 1.00 95.81 98 ILE A O 1
ATOM 793 N N . VAL A 1 99 ? 15.308 -5.500 -22.556 1.00 97.31 99 VAL A N 1
ATOM 794 C CA . VAL A 1 99 ? 14.640 -6.756 -22.902 1.00 97.31 99 VAL A CA 1
ATOM 795 C C . VAL A 1 99 ? 14.980 -7.790 -21.842 1.00 97.31 99 VAL A C 1
ATOM 797 O O . VAL A 1 99 ? 16.153 -8.050 -21.565 1.00 97.31 99 VAL A O 1
ATOM 800 N N . CYS A 1 100 ? 13.945 -8.379 -21.262 1.00 96.81 100 CYS A N 1
ATOM 801 C CA . CYS A 1 100 ? 14.045 -9.325 -20.166 1.00 96.81 100 CYS A CA 1
ATOM 802 C C . CYS A 1 100 ? 13.979 -10.778 -20.631 1.00 96.81 100 CYS A C 1
ATOM 804 O O . CYS A 1 100 ? 13.832 -11.077 -21.820 1.00 96.81 100 CYS A O 1
ATOM 806 N N . GLU A 1 101 ? 14.140 -11.708 -19.685 1.00 95.44 101 GLU A N 1
ATOM 807 C CA . GLU A 1 101 ? 14.043 -13.138 -19.974 1.00 95.44 101 GLU A CA 1
ATOM 808 C C . GLU A 1 101 ? 12.722 -13.458 -20.689 1.00 95.44 101 GLU A C 1
ATOM 810 O O . GLU A 1 101 ? 11.654 -12.963 -20.332 1.00 95.44 101 GLU A O 1
ATOM 815 N N . GLY A 1 102 ? 12.804 -14.269 -21.744 1.00 95.19 102 GLY A N 1
ATOM 816 C CA . GLY A 1 102 ? 11.656 -14.562 -22.604 1.00 95.19 102 GLY A CA 1
ATOM 817 C C . GLY A 1 102 ? 11.375 -13.514 -23.685 1.00 95.19 102 GLY A C 1
ATOM 818 O O . GLY A 1 102 ? 10.391 -13.662 -24.402 1.00 95.19 102 GLY A O 1
ATOM 819 N N . GLY A 1 103 ? 12.230 -12.497 -23.842 1.00 96.62 103 GLY A N 1
ATOM 820 C CA . GLY A 1 103 ? 12.098 -11.491 -24.901 1.00 96.62 103 GLY A CA 1
ATOM 821 C C . GLY A 1 103 ? 11.023 -10.439 -24.629 1.00 96.62 103 GLY A C 1
ATOM 822 O O . GLY A 1 103 ? 10.606 -9.759 -25.560 1.00 96.62 103 GLY A O 1
ATOM 823 N N . LEU A 1 104 ? 10.568 -10.329 -23.379 1.00 96.81 104 LEU A N 1
ATOM 824 C CA . LEU A 1 104 ? 9.582 -9.336 -22.956 1.00 96.81 104 LEU A CA 1
ATOM 825 C C . LEU A 1 104 ? 10.246 -7.968 -22.833 1.00 96.81 104 LEU A C 1
ATOM 827 O O . LEU A 1 104 ? 11.361 -7.868 -22.312 1.00 96.81 104 LEU A O 1
ATOM 831 N N . ASP A 1 105 ? 9.559 -6.923 -23.278 1.00 95.69 105 ASP A N 1
ATOM 832 C CA . ASP A 1 105 ? 10.026 -5.557 -23.057 1.00 95.69 105 ASP A CA 1
ATOM 833 C C . ASP A 1 105 ? 9.880 -5.146 -21.575 1.00 95.69 105 ASP A C 1
ATOM 835 O O . ASP A 1 105 ? 9.299 -5.859 -20.738 1.00 95.69 105 ASP A O 1
ATOM 839 N N . SER A 1 106 ? 10.459 -4.000 -21.219 1.00 94.44 106 SER A N 1
ATOM 840 C CA . SER A 1 106 ? 10.401 -3.462 -19.859 1.00 94.44 106 SER A CA 1
ATOM 841 C C . SER A 1 106 ? 8.969 -3.193 -19.395 1.00 94.44 106 SER A C 1
ATOM 843 O O . SER A 1 106 ? 8.641 -3.510 -18.252 1.00 94.44 106 SER A O 1
ATOM 845 N N . CYS A 1 107 ? 8.086 -2.699 -20.265 1.00 92.69 107 CYS A N 1
ATOM 846 C CA . CYS A 1 107 ? 6.693 -2.411 -19.924 1.00 92.69 107 CYS A CA 1
ATOM 847 C C . CYS A 1 107 ? 5.871 -3.670 -19.644 1.00 92.69 107 CYS A C 1
ATOM 849 O O . CYS A 1 107 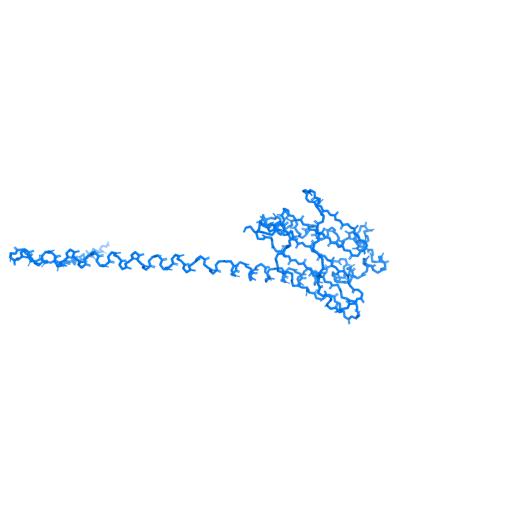? 5.148 -3.734 -18.649 1.00 92.69 107 CYS A O 1
ATOM 851 N N . GLU A 1 108 ? 5.984 -4.687 -20.490 1.00 94.69 108 GLU A N 1
ATOM 852 C CA . GLU A 1 108 ? 5.338 -5.983 -20.324 1.00 94.69 108 GLU A CA 1
ATOM 853 C C . GLU A 1 108 ? 5.824 -6.668 -19.049 1.00 94.69 108 GLU A C 1
ATOM 855 O O . GLU A 1 108 ? 5.022 -7.239 -18.305 1.00 94.69 108 GLU A O 1
ATOM 860 N N . THR A 1 109 ? 7.125 -6.582 -18.766 1.00 95.12 109 THR A N 1
ATOM 861 C CA . THR A 1 109 ? 7.728 -7.144 -17.552 1.00 95.12 109 THR A CA 1
ATOM 862 C C . THR A 1 109 ? 7.221 -6.433 -16.298 1.00 95.12 109 THR A C 1
ATOM 864 O O . THR A 1 109 ? 6.812 -7.095 -15.340 1.00 95.12 109 THR A O 1
ATOM 867 N N . VAL A 1 110 ? 7.190 -5.098 -16.303 1.00 93.56 110 VAL A N 1
ATOM 868 C CA . VAL A 1 110 ? 6.640 -4.281 -15.211 1.00 93.56 110 VAL A CA 1
ATOM 869 C C . VAL A 1 110 ? 5.163 -4.603 -14.995 1.00 93.56 110 VAL A C 1
ATOM 871 O O . VAL A 1 110 ? 4.771 -4.908 -13.872 1.00 93.56 110 VAL A O 1
ATOM 874 N N . ASN A 1 111 ? 4.358 -4.619 -16.060 1.00 92.44 111 ASN A N 1
ATOM 875 C CA . ASN A 1 111 ? 2.929 -4.927 -15.996 1.00 92.44 111 ASN A CA 1
ATOM 876 C C . ASN A 1 111 ? 2.678 -6.312 -15.382 1.00 92.44 111 ASN A C 1
ATOM 878 O O . ASN A 1 111 ? 1.962 -6.442 -14.389 1.00 92.44 111 ASN A O 1
ATOM 882 N N . LYS A 1 112 ? 3.335 -7.353 -15.910 1.00 93.88 112 LYS A N 1
ATOM 883 C CA . LYS A 1 112 ? 3.213 -8.721 -15.382 1.00 93.88 112 LYS A CA 1
ATOM 884 C C . LYS A 1 112 ? 3.634 -8.809 -13.923 1.00 93.88 112 LYS A C 1
ATOM 886 O O . LYS A 1 112 ? 2.979 -9.498 -13.146 1.00 93.88 112 LYS A O 1
ATOM 891 N N . THR A 1 113 ? 4.696 -8.103 -13.546 1.00 94.19 113 THR A N 1
ATOM 892 C CA . THR A 1 113 ? 5.156 -8.067 -12.158 1.00 94.19 113 THR A CA 1
ATOM 893 C C . THR A 1 113 ? 4.132 -7.389 -11.253 1.00 94.19 113 THR A C 1
ATOM 895 O O . THR A 1 113 ? 3.813 -7.936 -10.203 1.00 94.19 113 THR A O 1
ATOM 898 N N . ILE A 1 114 ? 3.606 -6.222 -11.638 1.00 92.56 114 ILE A N 1
ATOM 899 C CA . ILE A 1 114 ? 2.589 -5.499 -10.860 1.00 92.56 114 ILE A CA 1
ATOM 900 C C . ILE A 1 114 ? 1.377 -6.399 -10.640 1.00 92.56 114 ILE A C 1
ATOM 902 O O . ILE A 1 114 ? 0.955 -6.576 -9.500 1.00 92.56 114 ILE A O 1
ATOM 906 N N . LEU A 1 115 ? 0.860 -7.015 -11.706 1.00 92.00 115 LEU A N 1
ATOM 907 C CA . LEU A 1 115 ? -0.278 -7.928 -11.620 1.00 92.00 115 LEU A CA 1
ATOM 908 C C . LEU A 1 115 ? 0.015 -9.110 -10.696 1.00 92.00 115 LEU A C 1
ATOM 910 O O . LEU A 1 115 ? -0.789 -9.404 -9.820 1.00 92.00 115 LEU A O 1
ATOM 914 N N . TYR A 1 116 ? 1.181 -9.741 -10.842 1.00 94.25 116 TYR A N 1
ATOM 915 C CA . TYR A 1 116 ? 1.592 -10.850 -9.987 1.00 94.25 116 TYR A CA 1
ATOM 916 C C . TYR A 1 116 ? 1.694 -10.449 -8.511 1.00 94.25 116 TYR A C 1
ATOM 918 O O . TYR A 1 116 ? 1.246 -11.193 -7.640 1.00 94.25 116 TYR A O 1
ATOM 926 N N . LEU A 1 117 ? 2.278 -9.285 -8.213 1.00 92.19 117 LEU A N 1
ATOM 927 C CA . LEU A 1 117 ? 2.435 -8.815 -6.839 1.00 92.19 117 LEU A CA 1
ATOM 928 C C . LEU A 1 117 ? 1.093 -8.481 -6.204 1.00 92.19 117 LEU A C 1
ATOM 930 O O . LEU A 1 117 ? 0.864 -8.868 -5.060 1.00 92.19 117 LEU A O 1
ATOM 934 N N . LEU A 1 118 ? 0.207 -7.809 -6.936 1.00 90.44 118 LEU A N 1
ATOM 935 C CA . LEU A 1 118 ? -1.134 -7.496 -6.456 1.00 90.44 118 LEU A CA 1
ATOM 936 C C . LEU A 1 118 ? -1.939 -8.783 -6.206 1.00 90.44 118 LEU A C 1
ATOM 938 O O . LEU A 1 118 ? -2.458 -8.956 -5.103 1.00 90.44 118 LEU A O 1
ATOM 942 N N . ASP A 1 119 ? -1.918 -9.726 -7.157 1.00 91.50 119 ASP A N 1
ATOM 943 C CA . ASP A 1 119 ? -2.592 -11.033 -7.058 1.00 91.50 119 ASP A CA 1
ATOM 944 C C . ASP A 1 119 ? -2.049 -11.894 -5.894 1.00 91.50 119 ASP A C 1
ATOM 946 O O . ASP A 1 119 ? -2.781 -12.556 -5.158 1.00 91.50 119 ASP A O 1
ATOM 950 N N . SER A 1 120 ? -0.739 -11.832 -5.654 1.00 93.31 120 SER A N 1
ATOM 951 C CA . SER A 1 120 ? -0.082 -12.616 -4.600 1.00 93.31 120 SER A CA 1
ATOM 952 C C . SER A 1 120 ? -0.148 -11.976 -3.208 1.00 93.31 120 SER A C 1
ATOM 954 O O . SER A 1 120 ? 0.269 -12.610 -2.236 1.00 93.31 120 SER A O 1
ATOM 956 N N . THR A 1 121 ? -0.611 -10.726 -3.085 1.00 91.12 121 THR A N 1
ATOM 957 C CA . THR A 1 121 ? -0.627 -9.993 -1.806 1.00 91.12 121 THR A CA 1
ATOM 958 C C . THR A 1 121 ? -2.015 -9.468 -1.459 1.00 91.12 121 THR A C 1
ATOM 960 O O . THR A 1 121 ? -2.735 -10.107 -0.694 1.00 91.12 121 THR A O 1
ATOM 963 N N . LEU A 1 122 ? -2.403 -8.323 -2.019 1.00 87.88 122 LEU A N 1
ATOM 964 C CA . LEU A 1 122 ? -3.655 -7.636 -1.703 1.00 87.88 122 LEU A CA 1
ATOM 965 C C . LEU A 1 122 ? -4.873 -8.461 -2.115 1.00 87.88 122 LEU A C 1
ATOM 967 O O . LEU A 1 122 ? -5.897 -8.446 -1.429 1.00 87.88 122 LEU A O 1
ATOM 971 N N . ASP A 1 123 ? -4.737 -9.238 -3.187 1.00 88.12 123 ASP A N 1
ATOM 972 C CA . ASP A 1 123 ? -5.809 -10.097 -3.661 1.00 88.12 123 ASP A CA 1
ATOM 973 C C . ASP A 1 123 ? -6.064 -11.277 -2.740 1.00 88.12 123 ASP A C 1
ATOM 975 O O . ASP A 1 123 ? -7.222 -11.584 -2.441 1.00 88.12 123 ASP A O 1
ATOM 979 N N . LEU A 1 124 ? -4.978 -11.894 -2.271 1.00 91.25 124 LEU A N 1
ATOM 980 C CA . LEU A 1 124 ? -4.987 -12.992 -1.314 1.00 91.25 124 LEU A CA 1
ATOM 981 C C . LEU A 1 124 ? -5.581 -12.568 0.034 1.00 91.25 124 LEU A C 1
ATOM 983 O O . LEU A 1 124 ? -6.198 -13.382 0.720 1.00 91.25 124 LEU A O 1
ATOM 987 N N . TRP A 1 125 ? -5.393 -11.305 0.419 1.00 88.31 125 TRP A N 1
ATOM 988 C CA . TRP A 1 125 ? -5.946 -10.738 1.653 1.00 88.31 125 TRP A CA 1
ATOM 989 C C . TRP A 1 125 ? -7.405 -10.310 1.523 1.00 88.31 125 TRP A C 1
ATOM 991 O O . TRP A 1 125 ? -8.003 -9.902 2.512 1.00 88.31 125 TRP A O 1
ATOM 1001 N N . ASP A 1 126 ? -7.981 -10.431 0.327 1.00 89.00 126 ASP A N 1
ATOM 1002 C CA . ASP A 1 126 ? -9.334 -9.986 0.023 1.00 89.00 126 ASP A CA 1
ATOM 1003 C C . ASP A 1 126 ? -9.570 -8.505 0.373 1.00 89.00 126 ASP A C 1
ATOM 1005 O O . ASP A 1 126 ? -10.682 -8.099 0.709 1.00 89.00 126 ASP A O 1
ATOM 1009 N N . GLU A 1 127 ? -8.545 -7.668 0.209 1.00 84.81 127 GLU A N 1
ATOM 1010 C CA . GLU A 1 127 ? -8.672 -6.227 0.406 1.00 84.81 127 GLU A CA 1
ATOM 1011 C C . GLU A 1 127 ? -9.058 -5.516 -0.897 1.00 84.81 127 GLU A C 1
ATOM 1013 O O . GLU A 1 127 ? -8.857 -6.017 -2.012 1.00 84.81 127 GLU A O 1
ATOM 1018 N N . SER A 1 128 ? -9.701 -4.357 -0.766 1.00 85.56 128 SER A N 1
ATOM 1019 C CA . SER A 1 128 ? -9.996 -3.471 -1.898 1.00 85.56 128 SER A CA 1
ATOM 1020 C C . SER A 1 128 ? -8.901 -2.416 -1.983 1.00 85.56 128 SER A C 1
ATOM 1022 O O . SER A 1 128 ? -8.553 -1.826 -0.963 1.00 85.56 128 SER A O 1
ATOM 1024 N N . TYR A 1 129 ? -8.357 -2.163 -3.172 1.00 85.62 129 TYR A N 1
ATOM 1025 C CA . TYR A 1 129 ? -7.218 -1.257 -3.327 1.00 85.62 129 TYR A CA 1
ATOM 1026 C C . TYR A 1 129 ? -7.239 -0.496 -4.655 1.00 85.62 129 TYR A C 1
ATOM 1028 O O . TYR A 1 129 ? -7.814 -0.929 -5.661 1.00 85.62 129 TYR A O 1
ATOM 1036 N N . GLY A 1 130 ? -6.546 0.641 -4.647 1.00 84.88 130 GLY A N 1
ATOM 1037 C CA . GLY A 1 130 ? -6.166 1.405 -5.825 1.00 84.88 130 GLY A CA 1
ATOM 1038 C C . GLY A 1 130 ? -4.648 1.516 -5.912 1.00 84.88 130 GLY A C 1
ATOM 1039 O O . GLY A 1 130 ? -3.993 1.965 -4.975 1.00 84.88 130 GLY A O 1
ATOM 1040 N N . PHE A 1 131 ? -4.095 1.121 -7.050 1.00 84.69 131 PHE A N 1
ATOM 1041 C CA . PHE A 1 131 ? -2.683 1.239 -7.382 1.00 84.69 131 PHE A CA 1
ATOM 1042 C C . PHE A 1 131 ? -2.560 2.103 -8.638 1.00 84.69 131 PHE A C 1
ATOM 1044 O O . PHE A 1 131 ? -3.197 1.841 -9.657 1.00 84.69 131 PHE A O 1
ATOM 1051 N N . THR A 1 132 ? -1.798 3.185 -8.568 1.00 82.75 132 THR A N 1
ATOM 1052 C CA . THR A 1 132 ? -1.615 4.118 -9.682 1.00 82.75 132 THR A CA 1
ATOM 1053 C C . THR A 1 132 ? -0.147 4.480 -9.810 1.00 82.75 132 THR A C 1
ATOM 1055 O O . THR A 1 132 ? 0.503 4.806 -8.825 1.00 82.75 132 THR A O 1
ATOM 1058 N N . ILE A 1 133 ? 0.372 4.457 -11.032 1.00 81.69 133 ILE A N 1
ATOM 1059 C CA . ILE A 1 133 ? 1.685 5.012 -11.355 1.00 81.69 133 ILE A CA 1
ATOM 1060 C C . ILE A 1 133 ? 1.441 6.226 -12.241 1.00 81.69 133 ILE A C 1
ATOM 1062 O O . ILE A 1 133 ? 0.716 6.134 -13.239 1.00 81.69 133 ILE A O 1
ATOM 1066 N N . ARG A 1 134 ? 2.019 7.365 -11.859 1.00 81.62 134 ARG A N 1
ATOM 1067 C CA . ARG A 1 134 ? 1.982 8.596 -12.649 1.00 81.62 134 ARG A CA 1
ATOM 1068 C C . ARG A 1 134 ? 3.389 9.050 -12.973 1.00 81.62 134 ARG A C 1
ATOM 1070 O O . ARG A 1 134 ? 4.279 9.004 -12.120 1.00 81.62 134 ARG A O 1
ATOM 1077 N N . TRP A 1 135 ? 3.536 9.544 -14.187 1.00 76.62 135 TRP A N 1
ATOM 1078 C CA . TRP A 1 135 ? 4.707 10.266 -14.641 1.00 76.62 135 TRP A CA 1
ATOM 1079 C C . TRP A 1 135 ? 4.371 11.760 -14.670 1.00 76.62 135 TRP A C 1
ATOM 1081 O O . TRP A 1 135 ? 3.271 12.126 -15.079 1.00 76.62 135 TRP A O 1
ATOM 1091 N N . THR A 1 136 ? 5.268 12.614 -14.178 1.00 72.88 136 THR A N 1
ATOM 1092 C CA . THR A 1 136 ? 5.126 14.071 -14.309 1.00 72.88 136 THR A CA 1
ATOM 1093 C C . THR A 1 136 ? 6.447 14.663 -14.775 1.00 72.88 136 THR A C 1
ATOM 1095 O O . THR A 1 136 ? 7.484 14.432 -14.145 1.00 72.88 136 THR A O 1
ATOM 1098 N N . ASP A 1 137 ? 6.384 15.429 -15.864 1.00 63.78 137 ASP A N 1
ATOM 1099 C CA . ASP A 1 137 ? 7.524 16.154 -16.444 1.00 63.78 137 ASP A CA 1
ATOM 1100 C C . ASP A 1 137 ? 7.846 17.449 -15.664 1.00 63.78 137 ASP A C 1
ATOM 1102 O O . ASP A 1 137 ? 8.884 18.073 -15.875 1.00 63.78 137 ASP A O 1
ATOM 1106 N N . ASP A 1 138 ? 6.966 17.870 -14.742 1.00 54.06 138 ASP A N 1
ATOM 1107 C CA . ASP A 1 138 ? 7.205 18.984 -13.818 1.00 54.06 138 ASP A CA 1
ATOM 1108 C C . ASP A 1 138 ? 6.965 18.524 -12.363 1.00 54.06 138 ASP A C 1
ATOM 1110 O O . ASP A 1 138 ? 5.848 18.118 -12.020 1.00 54.06 138 ASP A O 1
ATOM 1114 N N . PRO A 1 139 ? 7.979 18.575 -11.474 1.00 52.03 139 PRO A N 1
ATOM 1115 C CA . PRO A 1 139 ? 7.829 18.255 -10.054 1.00 52.03 139 PRO A CA 1
ATOM 1116 C C . PRO A 1 139 ? 7.080 19.342 -9.264 1.00 52.03 139 PRO A C 1
ATOM 1118 O O . PRO A 1 139 ? 6.945 19.234 -8.038 1.00 52.03 139 PRO A O 1
ATOM 1121 N N . ARG A 1 140 ? 6.598 20.418 -9.905 1.00 44.19 140 ARG A N 1
ATOM 1122 C CA . ARG A 1 140 ? 5.668 21.348 -9.260 1.00 44.19 140 ARG A CA 1
ATOM 1123 C C . ARG A 1 140 ? 4.398 20.590 -8.899 1.00 44.19 140 ARG A C 1
ATOM 1125 O O . ARG A 1 140 ? 3.655 20.145 -9.761 1.00 44.19 140 ARG A O 1
ATOM 1132 N N . ILE A 1 141 ? 4.160 20.472 -7.594 1.00 39.06 141 ILE A N 1
ATOM 1133 C CA . ILE A 1 141 ? 2.929 19.942 -7.009 1.00 39.06 141 ILE A CA 1
ATOM 1134 C C . ILE A 1 141 ? 1.778 20.861 -7.440 1.00 39.06 141 ILE A C 1
ATOM 1136 O O . ILE A 1 141 ? 1.398 21.787 -6.721 1.00 39.06 141 ILE A O 1
ATOM 1140 N N . GLU A 1 142 ? 1.246 20.657 -8.641 1.00 37.81 142 GLU A N 1
ATOM 1141 C CA . GLU A 1 142 ? -0.025 21.235 -9.034 1.00 37.81 142 GLU A CA 1
ATOM 1142 C C . GLU A 1 142 ? -1.089 20.562 -8.173 1.00 37.81 142 GLU A C 1
ATOM 1144 O O . GLU A 1 142 ? -1.261 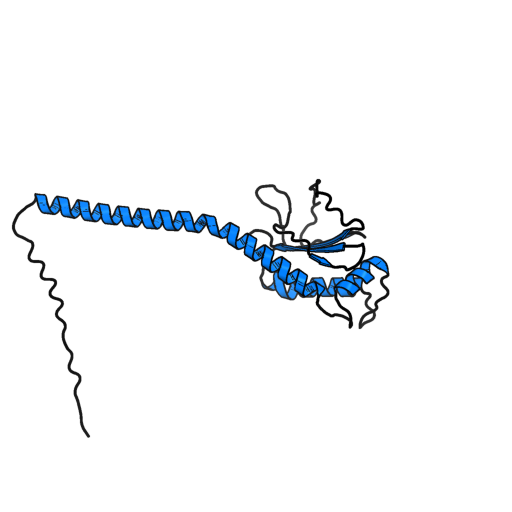19.340 -8.172 1.00 37.81 142 GLU A O 1
ATOM 1149 N N . GLY A 1 143 ? -1.762 21.364 -7.347 1.00 36.28 143 GLY A N 1
ATOM 1150 C CA . GLY A 1 143 ? -2.892 20.893 -6.566 1.00 36.28 143 GLY A CA 1
ATOM 1151 C C . GLY A 1 143 ? -3.914 20.274 -7.512 1.00 36.28 143 GLY A C 1
ATOM 1152 O O . GLY A 1 143 ? -4.488 20.968 -8.341 1.00 36.28 143 GLY A O 1
ATOM 1153 N N . TYR A 1 144 ? -4.113 18.962 -7.394 1.00 37.69 144 TYR A N 1
ATOM 1154 C CA . TYR A 1 144 ? -5.043 18.182 -8.202 1.00 37.69 144 TYR A CA 1
ATOM 1155 C C . TYR A 1 144 ? -6.477 18.718 -8.037 1.00 37.69 144 TYR A C 1
ATOM 1157 O O . TYR A 1 144 ? -7.180 18.379 -7.080 1.00 37.69 144 TYR A O 1
ATOM 1165 N N . THR A 1 145 ? -6.908 19.569 -8.967 1.00 37.62 145 THR A N 1
ATOM 1166 C CA . THR A 1 145 ? -8.258 20.138 -9.031 1.00 37.62 145 THR A CA 1
ATOM 1167 C C . THR A 1 145 ? -8.917 19.823 -10.370 1.00 37.62 145 THR A C 1
ATOM 1169 O O . THR A 1 145 ? -9.186 20.731 -11.139 1.00 37.62 145 THR A O 1
ATOM 1172 N N . ASP A 1 146 ? -9.202 18.555 -10.662 1.00 36.94 146 ASP A N 1
ATOM 1173 C CA . ASP A 1 146 ? -10.546 18.214 -11.142 1.00 36.94 146 ASP A CA 1
ATOM 1174 C C . ASP A 1 146 ? -10.805 16.713 -11.010 1.00 36.94 146 ASP A C 1
ATOM 1176 O O . ASP A 1 146 ? -10.030 15.865 -11.452 1.00 36.94 146 ASP A O 1
ATOM 1180 N N . GLY A 1 147 ? -11.880 16.378 -10.309 1.00 41.38 147 GLY A N 1
ATOM 1181 C CA . GLY A 1 147 ? -12.223 15.016 -9.944 1.00 41.38 147 GLY A CA 1
ATOM 1182 C C . GLY A 1 147 ? -13.289 14.464 -10.866 1.00 41.38 147 GLY A C 1
ATOM 1183 O O . GLY A 1 147 ? -14.462 14.546 -10.526 1.00 41.38 147 GLY A O 1
ATOM 1184 N N . THR A 1 148 ? -12.900 13.806 -11.956 1.00 33.66 148 THR A N 1
ATOM 1185 C CA . THR A 1 148 ? -13.794 12.850 -12.621 1.00 33.66 148 THR A CA 1
ATOM 1186 C C . THR A 1 148 ? -13.025 11.591 -13.027 1.00 33.66 148 THR A C 1
ATOM 1188 O O . THR A 1 148 ? -12.250 11.574 -13.975 1.00 33.66 1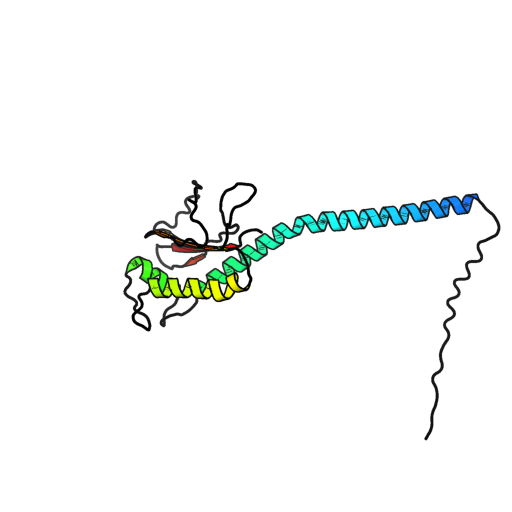48 THR A O 1
ATOM 1191 N N . TRP A 1 149 ? -13.223 10.507 -12.272 1.00 40.41 149 TRP A N 1
ATOM 1192 C CA . TRP A 1 149 ? -12.811 9.163 -12.678 1.00 40.41 149 TRP A CA 1
ATOM 1193 C C . TRP A 1 149 ? -13.958 8.568 -13.494 1.00 40.41 149 TRP A C 1
ATOM 1195 O O . TRP A 1 149 ? -15.036 8.329 -12.946 1.00 40.41 149 TRP A O 1
ATOM 1205 N N . GLN A 1 150 ? -13.773 8.375 -14.801 1.00 36.38 150 GLN A N 1
ATOM 1206 C CA . GLN A 1 150 ? -14.789 7.707 -15.612 1.00 36.38 150 GLN A CA 1
ATOM 1207 C C . GLN A 1 150 ? -14.834 6.213 -15.279 1.00 36.38 150 GLN A C 1
ATOM 1209 O O . GLN A 1 150 ? -13.813 5.544 -15.142 1.00 36.38 150 GLN A O 1
ATOM 1214 N N . ASN A 1 151 ? -16.058 5.723 -15.084 1.00 33.69 151 ASN A N 1
ATOM 1215 C CA . ASN A 1 151 ? -16.353 4.346 -14.728 1.00 33.69 151 ASN A CA 1
ATOM 1216 C C . ASN A 1 151 ? -16.011 3.391 -15.868 1.00 33.69 151 ASN A C 1
ATOM 1218 O O . ASN A 1 151 ? -16.558 3.493 -16.963 1.00 33.69 151 ASN A O 1
ATOM 1222 N N . SER A 1 152 ? -15.265 2.362 -15.527 1.00 35.25 152 SER A N 1
ATOM 1223 C CA . SER A 1 152 ? -15.227 1.084 -16.225 1.00 35.25 152 SER A CA 1
ATOM 1224 C C . SER A 1 152 ? -15.545 0.002 -15.207 1.00 35.25 152 SER A C 1
ATOM 1226 O O . SER A 1 152 ? -15.175 0.108 -14.036 1.00 35.25 152 SER A O 1
ATOM 1228 N N . GLY A 1 153 ? -16.332 -0.982 -15.634 1.00 37.50 153 GLY A N 1
ATOM 1229 C CA . GLY A 1 153 ? -16.762 -2.100 -14.801 1.00 37.50 153 GLY A CA 1
ATOM 1230 C C . GLY A 1 153 ? -15.602 -2.951 -14.281 1.00 37.50 153 GLY A C 1
ATOM 1231 O O . GLY A 1 153 ? -14.440 -2.671 -14.560 1.00 37.50 153 GLY A O 1
ATOM 1232 N N . GLU A 1 154 ? -15.976 -3.964 -13.494 1.00 47.34 154 GLU A N 1
ATOM 1233 C CA . GLU A 1 154 ? -15.134 -4.998 -12.871 1.00 47.34 154 GLU A CA 1
ATOM 1234 C C . GLU A 1 154 ? -13.732 -5.128 -13.492 1.00 47.34 154 GLU A C 1
ATOM 1236 O O . GLU A 1 154 ? -13.584 -5.577 -14.623 1.00 47.34 154 GLU A O 1
ATOM 1241 N N . ASN A 1 155 ? -12.715 -4.731 -12.717 1.00 44.25 155 ASN A N 1
ATOM 1242 C CA . ASN A 1 155 ? -11.288 -4.794 -13.050 1.00 44.25 155 ASN A CA 1
ATOM 1243 C C . ASN A 1 155 ? -10.934 -4.131 -14.387 1.00 44.25 155 ASN A C 1
ATOM 1245 O O . ASN A 1 155 ? -10.725 -4.783 -15.408 1.00 44.25 155 ASN A O 1
ATOM 1249 N N . SER A 1 156 ? -10.817 -2.809 -14.375 1.00 42.72 156 SER A N 1
ATOM 1250 C CA . SER A 1 156 ? -10.398 -2.060 -15.551 1.00 42.72 156 SER A CA 1
ATOM 1251 C C . SER A 1 156 ? -8.940 -1.644 -15.491 1.00 42.72 156 SER A C 1
ATOM 1253 O O . SER A 1 156 ? -8.515 -0.980 -14.542 1.00 42.72 156 SER A O 1
ATOM 1255 N N . TYR A 1 157 ? -8.224 -1.973 -16.557 1.00 48.75 157 TYR A N 1
ATOM 1256 C CA . TYR A 1 157 ? -6.854 -1.564 -16.817 1.00 48.75 157 TYR A CA 1
ATOM 1257 C C . TYR A 1 157 ? -6.901 -0.516 -17.930 1.00 48.75 157 TYR A C 1
ATOM 1259 O O . TYR A 1 157 ? -7.313 -0.832 -19.046 1.00 48.75 157 TYR A O 1
ATOM 1267 N N . TYR A 1 158 ? -6.528 0.726 -17.630 1.00 46.69 158 TYR A N 1
ATOM 1268 C CA . TYR A 1 158 ? -6.355 1.756 -18.654 1.00 46.69 158 TYR A CA 1
ATOM 1269 C C . TYR A 1 158 ? -4.873 2.047 -18.827 1.00 46.69 158 TYR A C 1
ATOM 1271 O O . TYR A 1 158 ? -4.180 2.364 -17.860 1.00 46.69 158 TYR A O 1
ATOM 1279 N N . PHE A 1 159 ? -4.430 1.917 -20.075 1.00 48.47 159 PHE A N 1
ATOM 1280 C CA . PHE A 1 159 ? -3.136 2.368 -20.556 1.00 48.47 159 PHE A CA 1
ATOM 1281 C C . PHE A 1 159 ? -3.395 3.640 -21.350 1.00 48.47 159 PHE A C 1
ATOM 1283 O O . PHE A 1 159 ? -3.906 3.576 -22.467 1.00 48.47 159 PHE A O 1
ATOM 1290 N N . ASP A 1 160 ? -3.113 4.776 -20.732 1.00 53.97 160 ASP A N 1
ATOM 1291 C CA . ASP A 1 160 ? -2.848 6.007 -21.466 1.00 53.97 160 ASP A CA 1
ATOM 1292 C C . ASP A 1 160 ? -1.334 6.229 -21.401 1.00 53.97 160 ASP A C 1
ATOM 1294 O O . ASP A 1 160 ? -0.705 5.790 -20.429 1.00 53.97 160 ASP A O 1
ATOM 1298 N N . ASP A 1 161 ? -0.739 6.873 -22.403 1.00 55.00 161 ASP A N 1
ATOM 1299 C CA . ASP A 1 161 ? 0.726 6.993 -22.526 1.00 55.00 161 ASP A CA 1
ATOM 1300 C C . ASP A 1 161 ? 1.376 7.695 -21.306 1.00 55.00 161 ASP A C 1
ATOM 1302 O O . ASP A 1 161 ? 2.582 7.592 -21.093 1.00 55.00 161 ASP A O 1
ATOM 1306 N N . GLU A 1 162 ? 0.568 8.318 -20.440 1.00 59.59 162 GLU A N 1
ATOM 1307 C CA . GLU A 1 162 ? 0.990 9.087 -19.264 1.00 59.59 162 GLU A CA 1
ATOM 1308 C C . GLU A 1 162 ? 0.563 8.483 -17.906 1.00 59.59 162 GLU A C 1
ATOM 1310 O O . GLU A 1 162 ? 0.966 8.983 -16.847 1.00 59.59 162 GLU A O 1
ATOM 1315 N N . LYS A 1 163 ? -0.265 7.421 -17.870 1.00 67.50 163 LYS A N 1
ATOM 1316 C CA . LYS A 1 163 ? -0.858 6.948 -16.602 1.00 67.50 163 LYS A CA 1
ATOM 1317 C C . LYS A 1 163 ? -1.215 5.465 -16.579 1.00 67.50 163 LYS A C 1
ATOM 1319 O O . LYS A 1 163 ? -1.948 4.968 -17.428 1.00 67.50 163 LYS A O 1
ATOM 1324 N N . TRP A 1 164 ? -0.787 4.787 -15.512 1.00 63.12 164 TRP A N 1
ATOM 1325 C CA . TRP A 1 164 ? -1.115 3.385 -15.252 1.00 63.12 164 TRP A CA 1
ATOM 1326 C C . TRP A 1 164 ? -2.024 3.300 -14.032 1.00 63.12 164 TRP A C 1
ATOM 1328 O O . TRP A 1 164 ? -1.620 3.680 -12.933 1.00 63.12 164 TRP A O 1
ATOM 1338 N N . VAL A 1 165 ? -3.248 2.801 -14.206 1.00 71.75 165 VAL A N 1
ATOM 1339 C CA . VAL A 1 165 ? -4.231 2.680 -13.117 1.00 71.75 165 VAL A CA 1
ATOM 1340 C C . VAL A 1 165 ? -4.705 1.239 -13.001 1.00 71.75 165 VAL A C 1
ATOM 1342 O O . VAL A 1 165 ? -5.272 0.685 -13.940 1.00 71.75 165 VAL A O 1
ATOM 1345 N N . TYR A 1 166 ? -4.520 0.666 -11.816 1.00 70.00 166 TYR A N 1
ATOM 1346 C CA . TYR A 1 166 ? -4.994 -0.655 -11.426 1.00 70.00 166 TYR A CA 1
ATOM 1347 C C . TYR A 1 166 ? -5.928 -0.485 -10.233 1.00 70.00 166 TYR A C 1
ATOM 1349 O O . TYR A 1 166 ? -5.537 0.029 -9.186 1.00 70.00 166 TYR A O 1
ATOM 1357 N N . THR A 1 167 ? -7.179 -0.904 -10.373 1.00 65.06 167 THR A N 1
ATOM 1358 C CA . THR A 1 167 ? -8.148 -0.860 -9.270 1.00 65.06 167 THR A CA 1
ATOM 1359 C C . THR A 1 167 ? -8.829 -2.207 -9.149 1.00 65.06 167 THR A C 1
ATOM 1361 O O . THR A 1 167 ? -9.250 -2.783 -10.154 1.00 65.06 167 THR A O 1
ATOM 1364 N N . ARG A 1 168 ? -8.931 -2.708 -7.917 1.00 64.62 168 ARG A N 1
ATOM 1365 C CA . ARG A 1 168 ? -9.675 -3.926 -7.606 1.00 64.62 168 ARG A CA 1
ATOM 1366 C C . ARG A 1 168 ? -10.809 -3.581 -6.660 1.00 64.62 168 ARG A C 1
ATOM 1368 O O . ARG A 1 168 ? -10.576 -3.044 -5.577 1.00 64.62 168 ARG A O 1
ATOM 1375 N N . ARG A 1 169 ? -12.025 -3.950 -7.077 1.00 62.97 169 ARG A N 1
ATOM 1376 C CA . ARG A 1 169 ? -13.312 -3.563 -6.473 1.00 62.97 169 ARG A CA 1
ATOM 1377 C C . ARG A 1 169 ? -13.569 -2.052 -6.486 1.00 62.97 169 ARG A C 1
ATOM 1379 O O . ARG A 1 169 ? -12.690 -1.224 -6.698 1.00 62.97 169 ARG A O 1
ATOM 1386 N N . ASN A 1 170 ? -14.845 -1.696 -6.367 1.00 63.44 170 ASN A N 1
ATOM 1387 C CA . ASN A 1 170 ? -15.322 -0.334 -6.560 1.00 63.44 170 ASN A CA 1
ATOM 1388 C C . ASN A 1 170 ? -14.896 0.537 -5.365 1.00 63.44 170 ASN A C 1
ATOM 1390 O O . ASN A 1 170 ? -15.570 0.562 -4.343 1.00 63.44 170 ASN A O 1
ATOM 1394 N N . CYS A 1 171 ? -13.777 1.250 -5.491 1.00 64.56 171 CYS A N 1
ATOM 1395 C CA . CYS A 1 171 ? -13.265 2.184 -4.481 1.00 64.56 171 CYS A CA 1
ATOM 1396 C C . CYS A 1 171 ? -14.063 3.496 -4.432 1.00 64.56 171 CYS A C 1
ATOM 1398 O O . CYS A 1 171 ? -13.495 4.586 -4.465 1.00 64.56 171 CYS A O 1
ATOM 1400 N N . THR A 1 172 ? -15.389 3.394 -4.452 1.00 60.66 172 THR A N 1
ATOM 1401 C CA . THR A 1 172 ? -16.324 4.510 -4.313 1.00 60.66 172 THR A CA 1
ATOM 1402 C C . THR A 1 172 ? -16.422 4.886 -2.846 1.00 60.66 172 THR A C 1
ATOM 1404 O O . THR A 1 172 ? -16.866 4.078 -2.040 1.00 60.66 172 THR A O 1
ATOM 1407 N N . ASP A 1 173 ? -16.051 6.118 -2.512 1.00 55.91 173 ASP A N 1
ATOM 1408 C CA . ASP A 1 173 ? -16.455 6.714 -1.244 1.00 55.91 173 ASP A CA 1
ATOM 1409 C C . ASP A 1 173 ? -17.984 6.864 -1.256 1.00 55.91 173 ASP A C 1
ATOM 1411 O O . ASP A 1 173 ? -18.538 7.595 -2.080 1.00 55.91 173 ASP A O 1
ATOM 1415 N N . GLU A 1 174 ? -18.674 6.144 -0.369 1.00 53.00 174 GLU A N 1
ATOM 1416 C CA . GLU A 1 174 ? -20.140 6.140 -0.291 1.00 53.00 174 GLU A CA 1
ATOM 1417 C C . GLU A 1 174 ? -20.725 7.522 0.033 1.00 53.00 174 GLU A C 1
ATOM 1419 O O . GLU A 1 174 ? -21.867 7.810 -0.325 1.00 53.00 174 GLU A O 1
ATOM 1424 N N . THR A 1 175 ? -19.958 8.394 0.695 1.00 46.56 175 THR A N 1
ATOM 1425 C CA . THR A 1 175 ? -20.442 9.712 1.124 1.00 46.56 175 THR A CA 1
ATOM 1426 C C . THR A 1 175 ? -20.341 10.767 0.033 1.00 46.56 175 THR A C 1
ATOM 1428 O O . THR A 1 175 ? -21.198 11.647 -0.052 1.00 46.56 175 THR A O 1
ATOM 1431 N N . THR A 1 176 ? -19.319 10.682 -0.818 1.00 56.56 176 THR A N 1
ATOM 1432 C CA . THR A 1 176 ? -19.087 11.659 -1.890 1.00 56.56 176 THR A CA 1
ATOM 1433 C C . THR A 1 176 ? -19.486 11.133 -3.266 1.00 56.56 176 THR A C 1
ATOM 1435 O O . THR A 1 176 ? -19.663 11.920 -4.195 1.00 56.56 176 THR A O 1
ATOM 1438 N N . GLY A 1 177 ? -19.618 9.813 -3.426 1.00 58.94 177 GLY A N 1
ATOM 1439 C CA . GLY A 1 177 ? -19.740 9.154 -4.727 1.00 58.94 177 GLY A CA 1
ATOM 1440 C C . GLY A 1 177 ? -18.467 9.259 -5.576 1.00 58.94 177 GLY A C 1
ATOM 1441 O O . GLY A 1 177 ? -18.446 8.798 -6.719 1.00 58.94 177 GLY A O 1
ATOM 1442 N N . ILE A 1 178 ? -17.399 9.865 -5.045 1.00 55.56 178 ILE A N 1
ATOM 1443 C CA . ILE A 1 178 ? -16.142 10.081 -5.751 1.00 55.56 178 ILE A CA 1
ATOM 1444 C C . ILE A 1 178 ? -15.235 8.889 -5.457 1.00 55.56 178 ILE A C 1
ATOM 1446 O O . ILE A 1 178 ? -14.927 8.577 -4.310 1.00 55.56 178 ILE A O 1
ATOM 1450 N N . LYS A 1 179 ? -14.760 8.221 -6.508 1.00 56.75 179 LYS A N 1
ATOM 1451 C CA . LYS A 1 179 ? -13.758 7.164 -6.366 1.00 56.75 179 LYS A CA 1
ATOM 1452 C C . LYS A 1 179 ? -12.398 7.779 -6.074 1.00 56.75 179 LYS A C 1
ATOM 1454 O O . LYS A 1 179 ? -11.709 8.209 -6.995 1.00 56.75 179 LYS A O 1
ATOM 1459 N N . ARG A 1 180 ? -12.008 7.874 -4.809 1.00 55.72 180 ARG A N 1
ATOM 1460 C CA . ARG A 1 180 ? -10.636 8.230 -4.437 1.00 55.72 180 ARG A CA 1
ATOM 1461 C C . ARG A 1 180 ? -10.126 7.167 -3.477 1.00 55.72 180 ARG A C 1
ATOM 1463 O O . ARG A 1 180 ? -10.710 7.044 -2.405 1.00 55.72 180 ARG A O 1
ATOM 1470 N N . PRO A 1 181 ? -9.070 6.411 -3.820 1.00 54.28 181 PRO A N 1
ATOM 1471 C CA . PRO A 1 181 ? -8.380 5.628 -2.808 1.00 54.28 181 PRO A CA 1
ATOM 1472 C C . PRO A 1 181 ? -7.874 6.604 -1.725 1.00 54.28 181 PRO A C 1
ATOM 1474 O O . PRO A 1 181 ? -7.160 7.558 -2.056 1.00 54.28 181 PRO A O 1
ATOM 1477 N N . PRO A 1 182 ? -8.29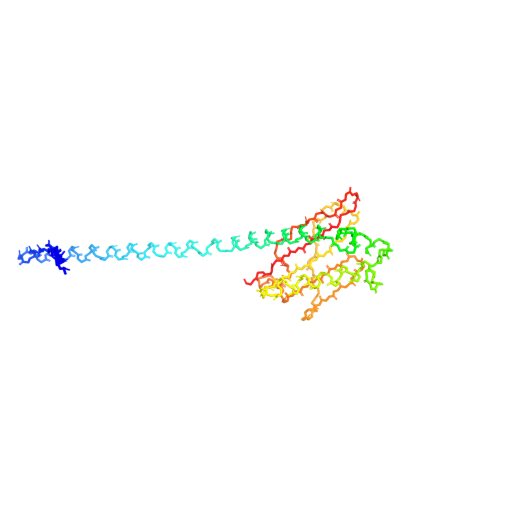5 6.465 -0.456 1.00 49.97 182 PRO A N 1
ATOM 1478 C CA . PRO A 1 182 ? -7.749 7.276 0.620 1.00 49.97 182 PRO A CA 1
ATOM 1479 C C . PRO A 1 182 ? -6.262 6.942 0.804 1.00 49.97 182 PRO A C 1
ATOM 1481 O O . PRO A 1 182 ? -5.870 5.782 0.735 1.00 49.97 182 PRO A O 1
ATOM 1484 N N . GLY A 1 183 ? -5.433 7.965 1.041 1.00 52.53 183 GLY A N 1
ATOM 1485 C CA . GLY A 1 183 ? -4.063 7.738 1.516 1.00 52.53 183 GLY A CA 1
ATOM 1486 C C . GLY A 1 183 ? -2.928 7.806 0.500 1.00 52.53 183 GLY A C 1
ATOM 1487 O O . GLY A 1 183 ? -1.879 7.214 0.729 1.00 52.53 183 GLY A O 1
ATOM 1488 N N . LEU A 1 184 ? -3.102 8.532 -0.605 1.00 56.81 184 LEU A N 1
ATOM 1489 C CA . LEU A 1 184 ? -2.054 8.715 -1.612 1.00 56.81 184 LEU A CA 1
ATOM 1490 C C . LEU A 1 184 ? -0.833 9.426 -0.997 1.00 56.81 184 LEU A C 1
ATOM 1492 O O . LEU A 1 184 ? -0.832 10.646 -0.827 1.00 56.81 184 LEU A O 1
ATOM 1496 N N . SER A 1 185 ? 0.204 8.665 -0.646 1.00 53.59 185 SER A N 1
ATOM 1497 C CA . SER A 1 185 ? 1.535 9.206 -0.381 1.00 53.59 185 SER A CA 1
ATOM 1498 C C . SER A 1 185 ? 2.380 8.982 -1.633 1.00 53.59 185 SER A C 1
ATOM 1500 O O . SER A 1 185 ? 2.754 7.839 -1.905 1.00 53.59 185 SER A O 1
ATOM 1502 N N . PRO A 1 186 ? 2.638 10.024 -2.442 1.00 58.22 186 PRO A N 1
ATOM 1503 C CA . PRO A 1 186 ? 3.501 9.877 -3.599 1.00 58.22 186 PRO A CA 1
ATOM 1504 C C . PRO A 1 186 ? 4.913 9.564 -3.106 1.00 58.22 186 PRO A C 1
ATOM 1506 O O . PRO A 1 186 ? 5.528 10.368 -2.403 1.00 58.22 186 PRO A O 1
ATOM 1509 N N . ILE A 1 187 ? 5.433 8.394 -3.470 1.00 57.06 187 ILE A N 1
ATOM 1510 C CA . ILE A 1 187 ? 6.853 8.102 -3.284 1.00 57.06 187 ILE A CA 1
ATOM 1511 C C . ILE A 1 187 ? 7.572 8.559 -4.552 1.00 57.06 187 ILE A C 1
ATOM 1513 O O . ILE A 1 187 ? 7.302 7.990 -5.611 1.00 57.06 187 ILE A O 1
ATOM 1517 N N . PRO A 1 188 ? 8.459 9.569 -4.477 1.00 60.81 188 PRO A N 1
ATOM 1518 C CA . PRO A 1 188 ? 9.258 9.965 -5.623 1.00 60.81 188 PRO A CA 1
ATOM 1519 C C . PRO A 1 188 ? 10.245 8.845 -5.949 1.00 60.81 188 PRO A C 1
ATOM 1521 O O . PRO A 1 188 ? 11.038 8.425 -5.103 1.00 60.81 188 PRO A O 1
ATOM 1524 N N . VAL A 1 189 ? 10.197 8.363 -7.184 1.00 59.66 189 VAL A N 1
ATOM 1525 C CA . VAL A 1 189 ? 11.096 7.332 -7.695 1.00 59.66 189 VAL A CA 1
ATOM 1526 C C . VAL A 1 189 ? 11.927 7.962 -8.811 1.00 59.66 189 VAL A C 1
ATOM 1528 O O . VAL A 1 189 ? 11.530 7.947 -9.967 1.00 59.66 189 VAL A O 1
ATOM 1531 N N . GLY A 1 190 ? 13.049 8.601 -8.468 1.00 56.28 190 GLY A N 1
ATOM 1532 C CA . GLY A 1 190 ? 13.925 9.234 -9.463 1.00 56.28 190 GLY A CA 1
ATOM 1533 C C . GLY A 1 190 ? 14.995 10.141 -8.856 1.00 56.28 190 GLY A C 1
ATOM 1534 O O . GLY A 1 190 ? 14.836 10.642 -7.743 1.00 56.28 190 GLY A O 1
ATOM 1535 N N . THR A 1 191 ? 16.105 10.335 -9.577 1.00 50.69 191 THR A N 1
ATOM 1536 C CA . THR A 1 191 ? 17.250 11.161 -9.137 1.00 50.69 191 THR A CA 1
ATOM 1537 C C . THR A 1 191 ? 17.477 12.436 -9.955 1.00 50.69 191 THR A C 1
ATOM 1539 O O . THR A 1 191 ? 18.360 13.215 -9.602 1.00 50.69 191 THR A O 1
ATOM 1542 N N . THR A 1 192 ? 16.710 12.697 -11.017 1.00 53.16 192 THR A N 1
ATOM 1543 C CA . THR A 1 192 ? 17.019 13.788 -11.961 1.00 53.16 192 THR A CA 1
ATOM 1544 C C . THR A 1 192 ? 15.784 14.249 -12.728 1.00 53.16 192 THR A C 1
ATOM 1546 O O . THR A 1 192 ? 15.384 13.572 -13.661 1.00 53.16 192 THR A O 1
ATOM 1549 N N . GLY A 1 193 ? 15.240 15.421 -12.378 1.00 62.69 193 GLY A N 1
ATOM 1550 C CA . G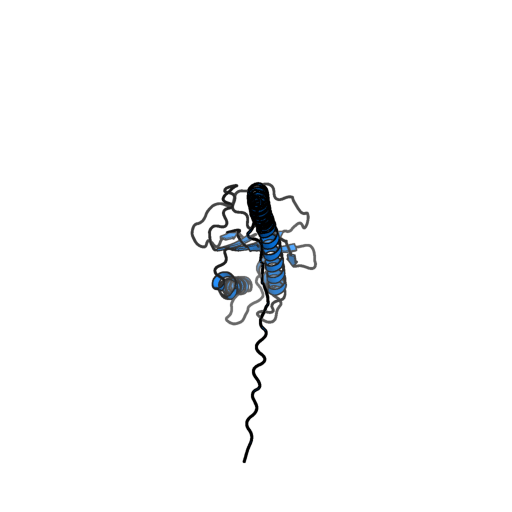LY A 1 193 ? 14.267 16.178 -13.187 1.00 62.69 193 GLY A CA 1
ATOM 1551 C C . GLY A 1 193 ? 12.849 15.613 -13.206 1.00 62.69 193 GLY A C 1
ATOM 1552 O O . GLY A 1 193 ? 11.923 16.309 -12.797 1.00 62.69 193 GLY A O 1
ATOM 1553 N N . ASP A 1 194 ? 12.722 14.348 -13.585 1.00 63.59 194 ASP A N 1
ATOM 1554 C CA . ASP A 1 194 ? 11.457 13.655 -13.760 1.00 63.59 194 ASP A CA 1
ATOM 1555 C C . ASP A 1 194 ? 11.150 12.830 -12.512 1.00 63.59 194 ASP A C 1
ATOM 1557 O O . ASP A 1 194 ? 12.001 12.108 -11.973 1.00 63.59 194 ASP A O 1
ATOM 1561 N N . THR A 1 195 ? 9.923 12.956 -12.017 1.00 68.81 195 THR A N 1
ATOM 1562 C CA . THR A 1 195 ? 9.469 12.207 -10.846 1.00 68.81 195 THR A CA 1
ATOM 1563 C C . THR A 1 195 ? 8.397 11.215 -11.250 1.00 68.81 195 THR A C 1
ATOM 1565 O O . THR A 1 195 ? 7.261 11.590 -11.536 1.00 68.81 195 THR A O 1
ATOM 1568 N N . ILE A 1 196 ? 8.738 9.929 -11.194 1.00 72.75 196 ILE A N 1
ATOM 1569 C CA . ILE A 1 196 ? 7.730 8.874 -11.134 1.00 72.75 196 ILE A CA 1
ATOM 1570 C C . ILE A 1 196 ? 7.121 8.919 -9.741 1.00 72.75 196 ILE A C 1
ATOM 1572 O O . ILE A 1 196 ? 7.841 8.873 -8.741 1.00 72.75 196 ILE A O 1
ATOM 1576 N N . SER A 1 197 ? 5.799 8.982 -9.673 1.00 75.94 197 SER A N 1
ATOM 1577 C CA . SER A 1 197 ? 5.068 8.770 -8.431 1.00 75.94 197 SER A CA 1
ATOM 1578 C C . SER A 1 197 ? 4.348 7.433 -8.509 1.00 75.94 197 SER A C 1
ATOM 1580 O O . SER A 1 197 ? 3.554 7.176 -9.416 1.00 75.94 197 SER A O 1
ATOM 1582 N N . VAL A 1 198 ? 4.664 6.557 -7.561 1.00 76.75 198 VAL A N 1
ATOM 1583 C CA . VAL A 1 198 ? 3.911 5.323 -7.340 1.00 76.75 198 VAL A CA 1
ATOM 1584 C C . VAL A 1 198 ? 2.997 5.573 -6.156 1.00 76.75 198 VAL A C 1
ATOM 1586 O O . VAL A 1 198 ? 3.461 5.881 -5.058 1.00 76.75 198 VAL A O 1
ATOM 1589 N N . GLU A 1 199 ? 1.700 5.460 -6.395 1.00 77.88 199 GLU A N 1
ATOM 1590 C CA . GLU A 1 199 ? 0.657 5.679 -5.409 1.00 77.88 199 GLU A CA 1
ATOM 1591 C C . GLU A 1 199 ? -0.091 4.369 -5.157 1.00 77.88 199 GLU A C 1
ATOM 1593 O O . GLU A 1 199 ? -0.604 3.736 -6.081 1.00 77.88 199 GLU A O 1
ATOM 1598 N N . VAL A 1 200 ? -0.183 3.967 -3.891 1.00 79.62 200 VAL A N 1
ATOM 1599 C CA . VAL A 1 200 ? -0.938 2.780 -3.473 1.00 79.62 200 VAL A CA 1
ATOM 1600 C C . VAL A 1 200 ? -1.805 3.167 -2.292 1.00 79.62 200 VAL A C 1
ATOM 1602 O O . VAL A 1 200 ? -1.295 3.709 -1.315 1.00 79.62 200 VAL A O 1
ATOM 1605 N N . GLY A 1 201 ? -3.104 2.903 -2.384 1.00 79.38 201 GLY A N 1
ATOM 1606 C CA . GLY A 1 201 ? -4.057 3.170 -1.311 1.00 79.38 201 GLY A CA 1
ATOM 1607 C C . GLY A 1 201 ? -5.046 2.025 -1.146 1.00 79.38 201 GLY A C 1
ATOM 1608 O O . GLY A 1 201 ? -5.480 1.421 -2.130 1.00 79.38 201 GLY A O 1
ATOM 1609 N N . MET A 1 202 ? -5.412 1.737 0.102 1.00 80.00 202 MET A N 1
ATOM 1610 C CA . MET A 1 202 ? -6.499 0.809 0.417 1.00 80.00 202 MET A CA 1
ATOM 1611 C C . MET A 1 202 ? -7.831 1.534 0.317 1.00 80.00 202 MET A C 1
ATOM 1613 O O . MET A 1 202 ? -7.940 2.710 0.653 1.00 80.00 202 MET A O 1
ATOM 1617 N N . CYS A 1 203 ? -8.859 0.842 -0.147 1.00 77.31 203 CYS A N 1
ATOM 1618 C CA . CYS A 1 203 ? -10.193 1.402 -0.256 1.00 77.31 203 CYS A CA 1
ATOM 1619 C C . CYS A 1 203 ? -10.932 1.151 1.053 1.00 77.31 203 CYS A C 1
ATOM 1621 O O . CYS A 1 203 ? -11.001 0.021 1.536 1.00 77.31 203 CYS A O 1
ATOM 1623 N N . ALA A 1 204 ? -11.457 2.221 1.649 1.00 66.81 204 ALA A N 1
ATOM 1624 C CA . ALA A 1 204 ? -12.205 2.110 2.886 1.00 66.81 204 ALA A CA 1
ATOM 1625 C C . ALA A 1 204 ? -13.468 1.267 2.644 1.00 66.81 204 ALA A C 1
ATOM 1627 O O . ALA A 1 204 ? -14.393 1.721 1.978 1.00 66.81 204 ALA A O 1
ATOM 1628 N N . GLN A 1 205 ? -13.462 0.037 3.166 1.00 60.22 205 GLN A N 1
ATOM 1629 C CA . GLN A 1 205 ? -14.681 -0.725 3.462 1.00 60.22 205 GLN A CA 1
ATOM 1630 C C . GLN A 1 205 ? -15.461 -0.063 4.595 1.00 60.22 205 GLN A C 1
ATOM 1632 O O . GLN A 1 205 ? -14.778 0.377 5.564 1.00 60.22 205 GLN A O 1
#